Protein AF-A0A7S2H8D3-F1 (afdb_monomer_lite)

Organism: NCBI:txid1333877

Radius of gyration: 20.76 Å; chains: 1; bounding box: 54×47×72 Å

Foldseek 3Di:
DVVVVVVVQVCCCVPVVDGDAAADALVLLCLLLLVLVCVQCVLPVDDPPDLPQPDDVNFHPSQQVLLVQFPCSVVCRVPQQFWGWGPDPVTDTHHSSVSSNQLLWLPHVNVVCCLVGHFQWDDDPQEIEHAQDAFPVLCVVLVDDLPPPQPRVSRRVSSSVLRNPDTSNRSNVDPQQDPDLLDNNHSRNPHLAQAPPRQPPRPNQPPDTSLVRLQSRSCSNPVGQPPHAYEYAQYDDLVLDWDADNPNNYIYHHALVNVVSVCSVPDPPPPSPVVVVVSNPDDRPDQDDDDDDDDDRDDPDDPDDDDDDDDDDDPPDDDDDD

Structure (mmCIF, N/CA/C/O backbone):
data_AF-A0A7S2H8D3-F1
#
_entry.id   AF-A0A7S2H8D3-F1
#
loop_
_atom_site.group_PDB
_atom_site.id
_atom_site.type_symbol
_atom_site.label_atom_id
_atom_site.label_alt_id
_atom_site.label_comp_id
_atom_site.label_asym_id
_atom_site.label_entity_id
_atom_site.label_seq_id
_atom_site.pdbx_PDB_ins_code
_atom_site.Cartn_x
_atom_site.Cartn_y
_atom_site.Cartn_z
_atom_site.occupancy
_atom_site.B_iso_or_equiv
_atom_site.auth_seq_id
_atom_site.auth_comp_id
_atom_site.auth_asym_id
_atom_site.auth_atom_id
_atom_site.pdbx_PDB_model_num
ATOM 1 N N . MET A 1 1 ? 9.767 -9.424 -7.520 1.00 64.00 1 MET A N 1
ATOM 2 C CA . MET A 1 1 ? 9.140 -9.329 -6.182 1.00 64.00 1 MET A CA 1
ATOM 3 C C . MET A 1 1 ? 7.624 -9.461 -6.257 1.00 64.00 1 MET A C 1
ATOM 5 O O . MET A 1 1 ? 7.116 -10.495 -5.869 1.00 64.00 1 MET A O 1
ATOM 9 N N . TYR A 1 2 ? 6.882 -8.496 -6.798 1.00 71.50 2 TYR A N 1
ATOM 10 C CA . TYR A 1 2 ? 5.415 -8.544 -6.732 1.00 71.50 2 TYR A CA 1
ATOM 11 C C . TYR A 1 2 ? 4.751 -9.723 -7.474 1.00 71.50 2 TYR A C 1
ATOM 13 O O . TYR A 1 2 ? 3.743 -10.220 -6.999 1.00 71.50 2 TYR A O 1
ATOM 21 N N . HIS A 1 3 ? 5.328 -10.251 -8.564 1.00 74.69 3 HIS A N 1
ATOM 22 C CA . HIS A 1 3 ? 4.843 -11.513 -9.158 1.00 74.69 3 HIS A CA 1
ATOM 23 C C . HIS A 1 3 ? 4.829 -12.677 -8.156 1.00 74.69 3 HIS A C 1
ATOM 25 O O . HIS A 1 3 ? 3.903 -13.481 -8.172 1.00 74.69 3 HIS A O 1
ATOM 31 N N . PHE A 1 4 ? 5.826 -12.740 -7.268 1.00 79.31 4 PHE A N 1
ATOM 32 C CA . PHE A 1 4 ? 5.858 -13.713 -6.179 1.00 79.31 4 PHE A CA 1
ATOM 33 C C . PHE A 1 4 ? 4.759 -13.428 -5.148 1.00 79.31 4 PHE A C 1
ATOM 35 O O . PHE A 1 4 ? 4.084 -14.359 -4.734 1.00 79.31 4 PHE A O 1
ATOM 42 N N . LEU A 1 5 ? 4.517 -12.160 -4.794 1.00 81.00 5 LEU A N 1
ATOM 43 C CA . LEU A 1 5 ? 3.430 -11.796 -3.876 1.00 81.00 5 LEU A CA 1
ATOM 44 C C . LEU A 1 5 ? 2.054 -12.183 -4.441 1.00 81.00 5 LEU A C 1
ATOM 46 O O . LEU A 1 5 ? 1.248 -12.769 -3.728 1.00 81.00 5 LEU A O 1
ATOM 50 N N . TRP A 1 6 ? 1.807 -11.945 -5.733 1.00 84.69 6 TRP A N 1
ATOM 51 C CA . TRP A 1 6 ? 0.577 -12.392 -6.395 1.00 84.69 6 TRP A CA 1
ATOM 52 C C . TRP A 1 6 ? 0.438 -13.912 -6.385 1.00 84.69 6 TRP A C 1
ATOM 54 O O . TRP A 1 6 ? -0.635 -14.423 -6.079 1.00 84.69 6 TRP A O 1
ATOM 64 N N . ALA A 1 7 ? 1.525 -14.627 -6.686 1.00 85.06 7 ALA A N 1
ATOM 65 C CA . ALA A 1 7 ? 1.537 -16.083 -6.648 1.00 85.06 7 ALA A CA 1
ATOM 66 C C . ALA A 1 7 ? 1.279 -16.616 -5.233 1.00 85.06 7 ALA A C 1
ATOM 68 O O . ALA A 1 7 ? 0.567 -17.601 -5.092 1.00 85.06 7 ALA A O 1
ATOM 69 N N . LEU A 1 8 ? 1.800 -15.951 -4.198 1.00 83.06 8 LEU A N 1
ATOM 70 C CA . LEU A 1 8 ? 1.565 -16.310 -2.803 1.00 83.06 8 LEU A CA 1
ATOM 71 C C . LEU A 1 8 ? 0.083 -16.170 -2.426 1.00 83.06 8 LEU A C 1
ATOM 73 O O . LEU A 1 8 ? -0.462 -17.077 -1.804 1.00 83.06 8 LEU A O 1
ATOM 77 N N . GLN A 1 9 ? -0.587 -15.090 -2.852 1.00 85.25 9 GLN A N 1
ATOM 78 C CA . GLN A 1 9 ? -2.042 -14.956 -2.683 1.00 85.25 9 GLN A CA 1
ATOM 79 C C . GLN A 1 9 ? -2.808 -16.077 -3.390 1.00 85.25 9 GLN A C 1
ATOM 81 O O . GLN A 1 9 ? -3.673 -16.712 -2.788 1.00 85.25 9 GLN A O 1
ATOM 86 N N . ASP A 1 10 ? -2.460 -16.344 -4.653 1.00 88.12 10 ASP A N 1
ATOM 87 C CA . ASP A 1 10 ? -3.111 -17.379 -5.459 1.00 88.12 10 ASP A CA 1
ATOM 88 C C . ASP A 1 10 ? -2.869 -18.791 -4.874 1.00 88.12 10 ASP A C 1
ATOM 90 O O . ASP A 1 10 ? -3.698 -19.689 -5.024 1.00 88.12 10 ASP A O 1
ATOM 94 N N . ASP A 1 11 ? -1.719 -19.031 -4.239 1.00 88.06 11 ASP A N 1
ATOM 95 C CA . ASP A 1 11 ? -1.348 -20.321 -3.652 1.00 88.06 11 ASP A CA 1
ATOM 96 C C . ASP A 1 11 ? -1.993 -20.554 -2.281 1.00 88.06 11 ASP A C 1
ATOM 98 O O . ASP A 1 11 ? -2.513 -21.643 -2.047 1.00 88.06 11 ASP A O 1
ATOM 102 N N . ALA A 1 12 ? -2.038 -19.535 -1.416 1.00 84.69 12 ALA A N 1
ATOM 103 C CA . ALA A 1 12 ? -2.678 -19.623 -0.101 1.00 84.69 12 ALA A CA 1
ATOM 104 C C . ALA A 1 12 ? -4.148 -20.050 -0.217 1.00 84.69 12 ALA A C 1
ATOM 106 O O . ALA A 1 12 ? -4.576 -21.011 0.424 1.00 84.69 12 ALA A O 1
ATOM 107 N N . HIS A 1 13 ? -4.884 -19.415 -1.133 1.00 80.62 13 HIS A N 1
ATOM 108 C CA . HIS A 1 13 ? -6.276 -19.767 -1.391 1.00 80.62 13 HIS A CA 1
ATOM 109 C C . HIS A 1 13 ? -6.430 -21.219 -1.866 1.00 80.62 13 HIS A C 1
ATOM 111 O O . HIS A 1 13 ? -7.289 -21.951 -1.381 1.00 80.62 13 HIS A O 1
ATOM 117 N N . ARG A 1 14 ? -5.564 -21.666 -2.785 1.00 87.31 14 ARG A N 1
ATOM 118 C CA . ARG A 1 14 ? -5.658 -23.005 -3.386 1.00 87.31 14 ARG A CA 1
ATOM 119 C C . ARG A 1 14 ? -5.197 -24.133 -2.468 1.00 87.31 14 ARG A C 1
ATOM 121 O O . ARG A 1 14 ? -5.733 -25.232 -2.572 1.00 87.31 14 ARG A O 1
ATOM 128 N N . ARG A 1 15 ? -4.176 -23.908 -1.635 1.00 89.00 15 ARG A N 1
ATOM 129 C CA . ARG A 1 15 ? -3.522 -24.983 -0.867 1.00 89.00 15 ARG A CA 1
ATOM 130 C C . ARG A 1 15 ? -4.039 -25.141 0.547 1.00 89.00 15 ARG A C 1
ATOM 132 O O . ARG A 1 15 ? -4.103 -26.267 1.026 1.00 89.00 15 ARG A O 1
ATOM 139 N N . THR A 1 16 ? -4.349 -24.041 1.224 1.00 83.06 16 THR A N 1
ATOM 140 C CA . THR A 1 16 ? -4.670 -24.069 2.658 1.00 83.06 16 THR A CA 1
ATOM 141 C C . THR A 1 16 ? -6.076 -23.573 2.960 1.00 83.06 16 THR A C 1
ATOM 143 O O . THR A 1 16 ? -6.463 -23.564 4.124 1.00 83.06 16 THR A O 1
ATOM 146 N N . ASN A 1 17 ? -6.837 -23.155 1.938 1.00 83.31 17 ASN A N 1
ATOM 147 C CA . ASN A 1 17 ? -8.093 -22.414 2.098 1.00 83.31 17 ASN A CA 1
ATOM 148 C C . ASN A 1 17 ? -7.926 -21.125 2.937 1.00 83.31 17 ASN A C 1
ATOM 150 O O . ASN A 1 17 ? -8.901 -20.561 3.426 1.00 83.31 17 ASN A O 1
ATOM 154 N N . GLY A 1 18 ? -6.683 -20.671 3.123 1.00 88.12 18 GLY A N 1
ATOM 155 C CA . GLY A 1 18 ? -6.362 -19.421 3.791 1.00 88.12 18 GLY A CA 1
ATOM 156 C C . GLY A 1 18 ? -6.378 -18.250 2.815 1.00 88.12 18 GLY A C 1
ATOM 157 O O . GLY A 1 18 ? -6.570 -18.410 1.607 1.00 88.12 18 GLY A O 1
ATOM 158 N N . THR A 1 19 ? -6.121 -17.056 3.337 1.00 87.19 19 THR A N 1
ATOM 159 C CA . THR A 1 19 ? -5.956 -15.850 2.525 1.00 87.19 19 THR A CA 1
ATOM 160 C C . THR A 1 19 ? -4.604 -15.211 2.794 1.00 87.19 19 THR A C 1
ATOM 162 O O . THR A 1 19 ? -4.062 -15.265 3.896 1.00 87.19 19 THR A O 1
ATOM 165 N N . VAL A 1 20 ? -4.045 -14.597 1.756 1.00 87.31 20 VAL A N 1
ATOM 166 C CA . VAL A 1 20 ? -2.974 -13.615 1.902 1.00 87.31 20 VAL A CA 1
ATOM 167 C C . VAL A 1 20 ? -3.521 -12.332 1.322 1.00 87.31 20 VAL A C 1
ATOM 169 O O . VAL A 1 20 ? -3.886 -12.276 0.148 1.00 87.31 20 VAL A O 1
ATOM 172 N N . ASP A 1 21 ? -3.588 -11.302 2.146 1.00 89.88 21 ASP A N 1
ATOM 173 C CA . ASP A 1 21 ? -4.058 -9.992 1.739 1.00 89.88 21 ASP A CA 1
ATOM 174 C C . ASP A 1 21 ? -2.876 -9.037 1.619 1.00 89.88 21 ASP A C 1
ATOM 176 O O . ASP A 1 21 ? -2.034 -8.935 2.512 1.00 89.88 21 ASP A O 1
ATOM 180 N N . LEU A 1 22 ? -2.802 -8.341 0.486 1.00 89.50 22 LEU A N 1
ATOM 181 C CA . LEU A 1 22 ? -1.767 -7.351 0.236 1.00 89.50 22 LEU A CA 1
ATOM 182 C C . LEU A 1 22 ? -2.342 -5.967 0.502 1.00 89.50 22 LEU A C 1
ATOM 184 O O . LEU A 1 22 ? -3.248 -5.504 -0.196 1.00 89.50 22 LEU A O 1
ATOM 188 N N . LEU A 1 23 ? -1.803 -5.325 1.531 1.00 89.75 23 LEU A N 1
ATOM 189 C CA . LEU A 1 23 ? -2.182 -3.972 1.892 1.00 89.75 23 LEU A CA 1
ATOM 190 C C . LEU A 1 23 ? -1.400 -2.972 1.042 1.00 89.75 23 LEU A C 1
ATOM 192 O O . LEU A 1 23 ? -0.181 -3.094 0.907 1.00 89.75 23 LEU A O 1
ATOM 196 N N . VAL A 1 24 ? -2.093 -1.990 0.468 1.00 86.94 24 VAL A N 1
ATOM 197 C CA . VAL A 1 24 ? -1.450 -0.914 -0.287 1.00 86.94 24 VAL A CA 1
ATOM 198 C C . VAL A 1 24 ? -0.641 -0.041 0.666 1.00 86.94 24 VAL A C 1
ATOM 200 O O . VAL A 1 24 ? -1.162 0.532 1.626 1.00 86.94 24 VAL A O 1
ATOM 203 N N . GLY A 1 25 ? 0.652 0.063 0.384 1.00 84.06 25 GLY A N 1
ATOM 204 C CA . GLY A 1 25 ? 1.520 1.037 1.006 1.00 84.06 25 GLY A CA 1
ATOM 205 C C . GLY A 1 25 ? 1.619 2.317 0.189 1.00 84.06 25 GLY A C 1
ATOM 206 O O . GLY A 1 25 ? 1.152 2.439 -0.944 1.00 84.06 25 GLY A O 1
ATOM 207 N N . ASN A 1 26 ? 2.293 3.302 0.761 1.00 77.00 26 ASN A N 1
ATOM 208 C CA . ASN A 1 26 ? 2.598 4.552 0.077 1.00 77.00 26 ASN A CA 1
ATOM 209 C C . ASN A 1 26 ? 3.455 4.370 -1.175 1.00 77.00 26 ASN A C 1
ATOM 211 O O . ASN A 1 26 ? 3.298 5.125 -2.123 1.00 77.00 26 ASN A O 1
ATOM 215 N N . HIS A 1 27 ? 4.345 3.379 -1.193 1.00 78.69 27 HIS A N 1
ATOM 216 C CA . HIS A 1 27 ? 5.199 3.129 -2.350 1.00 78.69 27 HIS A CA 1
ATOM 217 C C . HIS A 1 27 ? 4.427 2.493 -3.501 1.00 78.69 27 HIS A C 1
ATOM 219 O O . HIS A 1 27 ? 4.600 2.882 -4.652 1.00 78.69 27 HIS A O 1
ATOM 225 N N . GLU A 1 28 ? 3.544 1.547 -3.196 1.00 84.81 28 GLU A N 1
ATOM 226 C CA . GLU A 1 28 ? 2.603 0.993 -4.162 1.00 84.81 28 GLU A CA 1
ATOM 227 C C . GLU A 1 28 ? 1.728 2.102 -4.746 1.00 84.81 28 GLU A C 1
ATOM 229 O O . GLU A 1 28 ? 1.498 2.138 -5.951 1.00 84.81 28 GLU A O 1
ATOM 234 N N . LEU A 1 29 ? 1.298 3.047 -3.911 1.00 83.19 29 LEU A N 1
ATOM 235 C CA . LEU A 1 29 ? 0.525 4.193 -4.361 1.00 83.19 29 LEU A CA 1
ATOM 236 C C . LEU A 1 29 ? 1.339 5.159 -5.238 1.00 83.19 29 LEU A C 1
ATOM 238 O O . LEU A 1 29 ? 0.860 5.559 -6.295 1.00 83.19 29 LEU A O 1
ATOM 242 N N . GLU A 1 30 ? 2.587 5.463 -4.866 1.00 81.56 30 GLU A N 1
ATOM 243 C CA . GLU A 1 30 ? 3.533 6.225 -5.699 1.00 81.56 30 GLU A CA 1
ATOM 244 C C . GLU A 1 30 ? 3.734 5.565 -7.071 1.00 81.56 30 GLU A C 1
ATOM 246 O O . GLU A 1 30 ? 3.779 6.253 -8.093 1.00 81.56 30 GLU A O 1
ATOM 251 N N . LEU A 1 31 ? 3.822 4.230 -7.114 1.00 86.06 31 LEU A N 1
ATOM 252 C CA . LEU A 1 31 ? 3.921 3.470 -8.360 1.00 86.06 31 LEU A CA 1
ATOM 253 C C . LEU A 1 31 ? 2.636 3.586 -9.191 1.00 86.06 31 LEU A C 1
ATOM 255 O O . LEU A 1 31 ? 2.718 3.819 -10.396 1.00 86.06 31 LEU A O 1
ATOM 259 N N . LEU A 1 32 ? 1.461 3.479 -8.560 1.00 86.25 32 LEU A N 1
ATOM 260 C CA . LEU A 1 32 ? 0.161 3.632 -9.224 1.00 86.25 32 LEU A CA 1
ATOM 261 C C . LEU A 1 32 ? -0.067 5.045 -9.783 1.00 86.25 32 LEU A C 1
ATOM 263 O O . LEU A 1 32 ? -0.755 5.176 -10.795 1.00 86.25 32 LEU A O 1
ATOM 267 N N . GLN A 1 33 ? 0.522 6.066 -9.154 1.00 86.31 33 GLN A N 1
ATOM 268 C CA . GLN A 1 33 ? 0.507 7.470 -9.586 1.00 86.31 33 GLN A CA 1
ATOM 269 C C . GLN A 1 33 ? 1.640 7.816 -10.566 1.00 86.31 33 GLN A C 1
ATOM 271 O O . GLN A 1 33 ? 1.705 8.920 -11.091 1.00 86.31 33 GLN A O 1
ATOM 276 N N . GLY A 1 34 ? 2.575 6.901 -10.832 1.00 84.19 34 GLY A N 1
ATOM 277 C CA . GLY A 1 34 ? 3.700 7.190 -11.726 1.00 84.19 34 GLY A CA 1
ATOM 278 C C . GLY A 1 34 ? 4.727 8.161 -11.146 1.00 84.19 34 GLY A C 1
ATOM 279 O O . GLY A 1 34 ? 5.598 8.647 -11.878 1.00 84.19 34 GLY A O 1
ATOM 280 N N . HIS A 1 35 ? 4.686 8.393 -9.832 1.00 81.44 35 HIS A N 1
ATOM 281 C CA . HIS A 1 35 ? 5.645 9.191 -9.071 1.00 81.44 35 HIS A CA 1
ATOM 282 C C . HIS A 1 35 ? 6.965 8.429 -8.856 1.00 81.44 35 HIS A C 1
ATOM 284 O O . HIS A 1 35 ? 7.485 8.294 -7.750 1.00 81.44 35 HIS A O 1
ATOM 290 N N . LEU A 1 36 ? 7.555 7.944 -9.953 1.00 72.88 36 LEU A N 1
ATOM 291 C CA . LEU A 1 36 ? 8.823 7.209 -9.954 1.00 72.88 36 LEU A CA 1
ATOM 292 C C . LEU A 1 36 ? 9.989 8.048 -9.434 1.00 72.88 36 LEU A C 1
ATOM 294 O O . LEU A 1 36 ? 10.960 7.501 -8.912 1.00 72.88 36 LEU A O 1
ATOM 298 N N . HIS A 1 37 ? 9.893 9.371 -9.586 1.00 65.94 37 HIS A N 1
ATOM 299 C CA . HIS A 1 37 ? 10.868 10.288 -9.023 1.00 65.94 37 HIS A CA 1
ATOM 300 C C . HIS A 1 37 ? 10.811 10.279 -7.496 1.00 65.94 37 HIS A C 1
ATOM 302 O O . HIS A 1 37 ? 11.854 10.140 -6.883 1.00 65.94 37 HIS A O 1
ATOM 308 N N . ASP A 1 38 ? 9.635 10.317 -6.871 1.00 63.62 38 ASP A N 1
ATOM 309 C CA . ASP A 1 38 ? 9.523 10.317 -5.407 1.00 63.62 38 ASP A CA 1
ATOM 310 C C . ASP A 1 38 ? 10.004 8.998 -4.793 1.00 63.62 38 ASP A C 1
ATOM 312 O O . ASP A 1 38 ? 10.730 9.017 -3.797 1.00 63.62 38 ASP A O 1
ATOM 316 N N . LEU A 1 39 ? 9.728 7.869 -5.451 1.00 60.34 39 LEU A N 1
ATOM 317 C CA . LEU A 1 39 ? 10.288 6.561 -5.085 1.00 60.34 39 LEU A CA 1
ATOM 318 C C . LEU A 1 39 ? 11.819 6.542 -5.115 1.00 60.34 39 LEU A C 1
ATOM 320 O O . LEU A 1 39 ? 12.450 5.842 -4.322 1.00 60.34 39 LEU A O 1
ATOM 324 N N . ALA A 1 40 ? 12.414 7.291 -6.043 1.00 52.84 40 ALA A N 1
ATOM 325 C CA . ALA A 1 40 ? 13.854 7.421 -6.178 1.00 52.84 40 ALA A CA 1
ATOM 326 C C . ALA A 1 40 ? 14.436 8.466 -5.211 1.00 52.84 40 ALA A C 1
ATOM 328 O O . ALA A 1 40 ? 15.456 8.211 -4.591 1.00 52.84 40 ALA A O 1
ATOM 329 N N . THR A 1 41 ? 13.803 9.622 -5.050 1.00 51.16 41 THR A N 1
ATOM 330 C CA . THR A 1 41 ? 14.367 10.784 -4.354 1.00 51.16 41 THR A CA 1
ATOM 331 C C . THR A 1 41 ? 14.082 10.749 -2.855 1.00 51.16 41 THR A C 1
ATOM 333 O O . THR A 1 41 ? 14.969 11.045 -2.059 1.00 51.16 41 THR A O 1
ATOM 336 N N . ARG A 1 42 ? 12.887 10.317 -2.415 1.00 51.72 42 ARG A N 1
ATOM 337 C CA . ARG A 1 42 ? 12.562 10.228 -0.973 1.00 51.72 42 ARG A CA 1
ATOM 338 C C . ARG A 1 42 ? 13.356 9.140 -0.258 1.00 51.72 42 ARG A C 1
ATOM 340 O O . ARG A 1 42 ? 13.583 9.263 0.941 1.00 51.72 42 ARG A O 1
ATOM 347 N N . ARG A 1 43 ? 13.814 8.117 -0.986 1.00 49.25 43 ARG A N 1
ATOM 348 C CA . ARG A 1 43 ? 14.743 7.103 -0.465 1.00 49.25 43 ARG A CA 1
ATOM 349 C C . ARG A 1 43 ? 16.173 7.617 -0.293 1.00 49.25 43 ARG A C 1
ATOM 351 O O . ARG A 1 43 ? 16.969 6.943 0.350 1.00 49.25 43 ARG A O 1
ATOM 358 N N . HIS A 1 44 ? 16.517 8.763 -0.881 1.00 48.28 44 HIS A N 1
ATOM 359 C CA . HIS A 1 44 ? 17.898 9.219 -1.048 1.00 48.28 44 HIS A CA 1
ATOM 360 C C . HIS A 1 44 ? 18.008 10.720 -0.742 1.00 48.28 44 HIS A C 1
ATOM 362 O O . HIS A 1 44 ? 18.452 11.509 -1.567 1.00 48.28 44 HIS A O 1
ATOM 368 N N . LYS A 1 45 ? 17.567 11.128 0.458 1.00 43.44 45 LYS A N 1
ATOM 369 C CA . LYS A 1 45 ? 17.553 12.533 0.915 1.00 43.44 45 LYS A CA 1
ATOM 370 C C . LYS A 1 45 ? 18.929 13.207 1.019 1.00 43.44 45 LYS A C 1
ATOM 372 O O . LYS A 1 45 ? 18.975 14.402 1.304 1.00 43.44 45 LYS A O 1
ATOM 377 N N . HIS A 1 46 ? 20.013 12.486 0.766 1.00 43.25 46 HIS A N 1
ATOM 378 C CA . HIS A 1 46 ? 21.344 13.056 0.633 1.00 43.25 46 HIS A CA 1
ATOM 379 C C . HIS A 1 46 ? 21.683 13.154 -0.859 1.00 43.25 46 HIS A C 1
ATOM 381 O O . HIS A 1 46 ? 21.946 12.157 -1.516 1.00 43.25 46 HIS A O 1
ATOM 387 N N . ASP A 1 47 ? 21.570 14.385 -1.361 1.00 42.31 47 ASP A N 1
ATOM 388 C CA . ASP A 1 47 ? 21.965 14.889 -2.677 1.00 42.31 47 ASP A CA 1
ATOM 389 C C . ASP A 1 47 ? 21.271 14.332 -3.931 1.00 42.31 47 ASP A C 1
ATOM 391 O O . ASP A 1 47 ? 21.632 13.321 -4.520 1.00 42.31 47 ASP A O 1
ATOM 395 N N . ALA A 1 48 ? 20.361 15.144 -4.483 1.00 44.59 48 ALA A N 1
ATOM 396 C CA . ALA A 1 48 ? 19.802 14.972 -5.828 1.00 44.59 48 ALA A CA 1
ATOM 397 C C . ALA A 1 48 ? 20.864 14.995 -6.956 1.00 44.59 48 ALA A C 1
ATOM 399 O O . ALA A 1 48 ? 20.564 14.600 -8.085 1.00 44.59 48 ALA A O 1
ATOM 400 N N . ASN A 1 49 ? 22.087 15.442 -6.650 1.00 44.91 49 ASN A N 1
ATOM 401 C CA . ASN A 1 49 ? 23.241 15.428 -7.550 1.00 44.91 49 ASN A CA 1
ATOM 402 C C . ASN A 1 49 ? 24.230 14.291 -7.261 1.00 44.91 49 ASN A C 1
ATOM 404 O O . ASN A 1 49 ? 25.124 14.070 -8.078 1.00 44.91 49 ASN A O 1
ATOM 408 N N . ASP A 1 50 ? 24.072 13.563 -6.154 1.00 43.66 50 ASP A N 1
ATOM 409 C CA . ASP A 1 50 ? 24.950 12.457 -5.816 1.00 43.66 50 ASP A CA 1
ATOM 410 C C . ASP A 1 50 ? 24.276 11.137 -6.198 1.00 43.66 50 ASP A C 1
ATOM 412 O O . ASP A 1 50 ? 23.273 10.691 -5.643 1.00 43.66 50 ASP A O 1
ATOM 416 N N . LEU A 1 51 ? 24.824 10.492 -7.224 1.00 43.38 51 LEU A N 1
ATOM 417 C CA . LEU A 1 51 ? 24.422 9.144 -7.618 1.00 43.38 51 LEU A CA 1
ATOM 418 C C . LEU A 1 51 ? 24.819 8.092 -6.567 1.00 43.38 51 LEU A C 1
ATOM 420 O O . LEU A 1 51 ? 24.495 6.917 -6.760 1.00 43.38 51 LEU A O 1
ATOM 424 N N . GLN A 1 52 ? 25.444 8.494 -5.453 1.00 44.34 52 GLN A N 1
ATOM 425 C CA . GLN A 1 52 ? 25.646 7.683 -4.253 1.00 44.34 52 GLN A CA 1
ATOM 426 C C . GLN A 1 52 ? 24.350 7.477 -3.451 1.00 44.34 52 GLN A C 1
ATOM 428 O O . GLN A 1 52 ? 24.311 7.580 -2.228 1.00 44.34 52 GLN A O 1
ATOM 433 N N . SER A 1 53 ? 23.264 7.067 -4.110 1.00 47.75 53 SER A N 1
ATOM 434 C CA . SER A 1 53 ? 22.285 6.253 -3.388 1.00 47.75 53 SER A CA 1
ATOM 435 C C . SER A 1 53 ? 23.036 5.033 -2.848 1.00 47.75 53 SER A C 1
ATOM 437 O O . SER A 1 53 ? 23.659 4.360 -3.672 1.00 47.75 53 SER A O 1
ATOM 439 N N . TYR A 1 54 ? 22.976 4.752 -1.539 1.00 49.59 54 TYR A N 1
ATOM 440 C CA . TYR A 1 54 ? 23.653 3.614 -0.897 1.00 49.59 54 TYR A CA 1
ATOM 441 C C . TYR A 1 54 ? 23.790 2.416 -1.843 1.00 49.59 54 TYR A C 1
ATOM 443 O O . TYR A 1 54 ? 22.798 1.817 -2.287 1.00 49.59 54 TYR A O 1
ATOM 451 N N . GLU A 1 55 ? 25.031 2.118 -2.214 1.00 49.09 55 GLU A N 1
ATOM 452 C CA . GLU A 1 55 ? 25.330 1.029 -3.121 1.00 49.09 55 GLU A CA 1
ATOM 453 C C . GLU A 1 55 ? 25.142 -0.290 -2.378 1.00 49.09 55 GLU A C 1
ATOM 455 O O . GLU A 1 55 ? 25.876 -0.616 -1.453 1.00 49.09 55 GLU A O 1
ATOM 460 N N . VAL A 1 56 ? 24.168 -1.095 -2.800 1.00 48.94 56 VAL A N 1
ATOM 461 C CA . VAL A 1 56 ? 24.126 -2.495 -2.366 1.00 48.94 56 VAL A CA 1
ATOM 462 C C . VAL A 1 56 ? 24.968 -3.262 -3.359 1.00 48.94 56 VAL A C 1
ATOM 464 O O . VAL A 1 56 ? 24.555 -3.388 -4.515 1.00 48.94 56 VAL A O 1
ATOM 467 N N . LEU A 1 57 ? 26.108 -3.794 -2.920 1.00 49.97 57 LEU A N 1
ATOM 468 C CA . LEU A 1 57 ? 27.063 -4.505 -3.779 1.00 49.97 57 LEU A CA 1
ATOM 469 C C . LEU A 1 57 ? 27.613 -3.629 -4.922 1.00 49.97 57 LEU A C 1
ATOM 471 O O . LEU A 1 57 ? 27.662 -4.077 -6.065 1.00 49.97 57 LEU A O 1
ATOM 475 N N . GLY A 1 58 ? 27.958 -2.368 -4.647 1.00 55.59 58 GLY A N 1
ATOM 476 C CA . GLY A 1 58 ? 28.562 -1.484 -5.654 1.00 55.59 58 GLY A CA 1
ATOM 477 C C . GLY A 1 58 ? 27.591 -0.971 -6.725 1.00 55.59 58 GLY A C 1
ATOM 478 O O . GLY A 1 58 ? 28.017 -0.539 -7.795 1.00 55.59 58 GLY A O 1
ATOM 479 N N . ILE A 1 59 ? 26.271 -1.101 -6.509 1.00 59.47 59 ILE A N 1
ATOM 480 C CA . ILE A 1 59 ? 25.281 -0.637 -7.481 1.00 59.47 59 ILE A CA 1
ATOM 481 C C . ILE A 1 59 ? 24.147 0.157 -6.820 1.00 59.47 59 ILE A C 1
ATOM 483 O O . ILE A 1 59 ? 23.520 -0.356 -5.883 1.00 59.47 59 ILE A O 1
ATOM 487 N N . PRO A 1 60 ? 23.795 1.344 -7.362 1.00 68.06 60 PRO A N 1
ATOM 488 C CA . PRO A 1 60 ? 22.667 2.144 -6.896 1.00 68.06 60 PRO A CA 1
ATOM 489 C C . PRO A 1 60 ? 21.370 1.332 -6.753 1.00 68.06 60 PRO A C 1
ATOM 491 O O . PRO A 1 60 ? 20.895 0.727 -7.724 1.00 68.06 60 PRO A O 1
ATOM 494 N N . ARG A 1 61 ? 20.741 1.352 -5.567 1.00 64.94 61 ARG A N 1
ATOM 495 C CA . ARG A 1 61 ? 19.445 0.680 -5.320 1.00 64.94 61 ARG A CA 1
ATOM 496 C C . ARG A 1 61 ? 18.362 1.147 -6.296 1.00 64.94 61 ARG A C 1
ATOM 498 O O . ARG A 1 61 ? 17.596 0.318 -6.785 1.00 64.94 61 ARG A O 1
ATOM 505 N N . ARG A 1 62 ? 18.340 2.441 -6.652 1.00 72.62 62 ARG A N 1
ATOM 506 C CA . ARG A 1 62 ? 17.448 2.980 -7.698 1.00 72.62 62 ARG A CA 1
ATOM 507 C C . ARG A 1 62 ? 17.599 2.207 -9.006 1.00 72.62 62 ARG A C 1
ATOM 509 O O . ARG A 1 62 ? 16.606 1.821 -9.614 1.00 72.62 62 ARG A O 1
ATOM 516 N N . ARG A 1 63 ? 18.842 1.944 -9.418 1.00 77.25 63 ARG A N 1
ATOM 517 C CA . ARG A 1 63 ? 19.137 1.188 -10.638 1.00 77.25 63 ARG A CA 1
ATOM 518 C C . ARG A 1 63 ? 18.579 -0.229 -10.545 1.00 77.25 63 ARG A C 1
ATOM 520 O O . ARG A 1 63 ? 17.876 -0.648 -11.456 1.00 77.25 63 ARG A O 1
ATOM 527 N N . LYS A 1 64 ? 18.814 -0.922 -9.423 1.00 77.38 64 LYS A N 1
ATOM 528 C CA . LYS A 1 64 ? 18.250 -2.260 -9.162 1.00 77.38 64 LYS A CA 1
ATOM 529 C C . LYS A 1 64 ? 16.724 -2.265 -9.244 1.00 77.38 64 LYS A C 1
ATOM 531 O O . LYS A 1 64 ? 16.154 -3.127 -9.909 1.00 77.38 64 LYS A O 1
ATOM 536 N N . ALA A 1 65 ? 16.069 -1.288 -8.617 1.00 76.12 65 ALA A N 1
ATOM 537 C CA . ALA A 1 65 ? 14.616 -1.175 -8.620 1.00 76.12 65 ALA A CA 1
ATOM 538 C C . ALA A 1 65 ? 14.061 -0.976 -10.039 1.00 76.12 65 ALA A C 1
ATOM 540 O O . ALA A 1 65 ? 13.196 -1.740 -10.460 1.00 76.12 65 ALA A O 1
ATOM 541 N N . LEU A 1 66 ? 14.597 -0.019 -10.802 1.00 81.56 66 LEU A N 1
ATOM 542 C CA . LEU A 1 66 ? 14.154 0.248 -12.175 1.00 81.56 66 LEU A CA 1
ATOM 543 C C . LEU A 1 66 ? 14.418 -0.945 -13.106 1.00 81.56 66 LEU A C 1
ATOM 545 O O . LEU A 1 66 ? 13.530 -1.386 -13.832 1.00 81.56 66 LEU A O 1
ATOM 549 N N . CYS A 1 67 ? 15.618 -1.522 -13.042 1.00 83.50 67 CYS A N 1
ATOM 550 C CA . CYS A 1 67 ? 16.006 -2.634 -13.906 1.00 83.50 67 CYS A CA 1
ATOM 551 C C . CYS A 1 67 ? 15.298 -3.952 -13.579 1.00 83.50 67 CYS A C 1
ATOM 553 O O . CYS A 1 67 ? 15.270 -4.836 -14.431 1.00 83.50 67 CYS A O 1
ATOM 555 N N . SER A 1 68 ? 14.672 -4.083 -12.404 1.00 84.38 68 SER A N 1
ATOM 556 C CA . SER A 1 68 ? 13.843 -5.252 -12.076 1.00 84.38 68 SER A CA 1
ATOM 557 C C . SER A 1 68 ? 12.594 -5.399 -12.962 1.00 84.38 68 SER A C 1
ATOM 559 O O . SER A 1 68 ? 11.997 -6.472 -12.990 1.00 84.38 68 SER A O 1
ATOM 561 N N . TYR A 1 69 ? 12.232 -4.349 -13.711 1.00 85.94 69 TYR A N 1
ATOM 562 C CA . TYR A 1 69 ? 11.136 -4.339 -14.687 1.00 85.94 69 TYR A CA 1
ATOM 563 C C . TYR A 1 69 ? 11.611 -4.532 -16.137 1.00 85.94 69 TYR A C 1
ATOM 565 O O . TYR A 1 69 ? 10.794 -4.568 -17.060 1.00 85.94 69 TYR A O 1
ATOM 573 N N . ALA A 1 70 ? 12.921 -4.666 -16.361 1.00 88.62 70 ALA A N 1
ATOM 574 C CA . ALA A 1 70 ? 13.465 -5.077 -17.648 1.00 88.62 70 ALA A CA 1
ATOM 575 C C . ALA A 1 70 ? 13.448 -6.609 -17.763 1.00 88.62 70 ALA A C 1
ATOM 577 O O . ALA A 1 70 ? 13.660 -7.323 -16.787 1.00 88.62 70 ALA A O 1
ATOM 578 N N . LYS A 1 71 ? 13.274 -7.125 -18.983 1.00 91.44 71 LYS A N 1
ATOM 579 C CA . LYS A 1 71 ? 13.336 -8.563 -19.288 1.00 91.44 71 LYS A CA 1
ATOM 580 C C . LYS A 1 71 ? 14.693 -9.185 -18.935 1.00 91.44 71 LYS A C 1
ATOM 582 O O . LYS A 1 71 ? 14.755 -10.358 -18.591 1.00 91.44 71 LYS A O 1
ATOM 587 N N . PHE A 1 72 ? 15.757 -8.391 -19.044 1.00 91.94 72 PHE A N 1
ATOM 588 C CA . PHE A 1 72 ? 17.140 -8.771 -18.749 1.00 91.94 72 PHE A CA 1
ATOM 589 C C . PHE A 1 72 ? 17.734 -7.769 -17.749 1.00 91.94 72 PHE A C 1
ATOM 591 O O . PHE A 1 72 ? 18.395 -6.807 -18.172 1.00 91.94 72 PHE A O 1
ATOM 598 N N . PRO A 1 73 ? 17.439 -7.915 -16.442 1.00 86.62 73 PRO A N 1
ATOM 599 C CA . PRO A 1 73 ? 17.856 -6.960 -15.423 1.00 86.62 73 PRO A CA 1
ATOM 600 C C . PRO A 1 73 ? 19.361 -6.702 -15.439 1.00 86.62 73 PRO A C 1
ATOM 602 O O . PRO A 1 73 ? 19.767 -5.550 -15.424 1.00 86.62 73 PRO A O 1
ATOM 605 N N . GLU A 1 74 ? 20.193 -7.732 -15.574 1.00 88.19 74 GLU A N 1
ATOM 606 C CA . GLU A 1 74 ? 21.656 -7.644 -15.615 1.00 88.19 74 GLU A CA 1
ATOM 607 C C . GLU A 1 74 ? 22.176 -6.737 -16.742 1.00 88.19 74 GLU A C 1
ATOM 609 O O . GLU A 1 74 ? 23.064 -5.911 -16.521 1.00 88.19 74 GLU A O 1
ATOM 614 N N . ARG A 1 75 ? 21.560 -6.801 -17.930 1.00 93.06 75 ARG A N 1
ATOM 615 C CA . ARG A 1 75 ? 21.905 -5.916 -19.056 1.00 93.06 75 ARG A CA 1
ATOM 616 C C . ARG A 1 75 ? 21.486 -4.475 -18.786 1.00 93.06 75 ARG A C 1
ATOM 618 O O . ARG A 1 75 ? 22.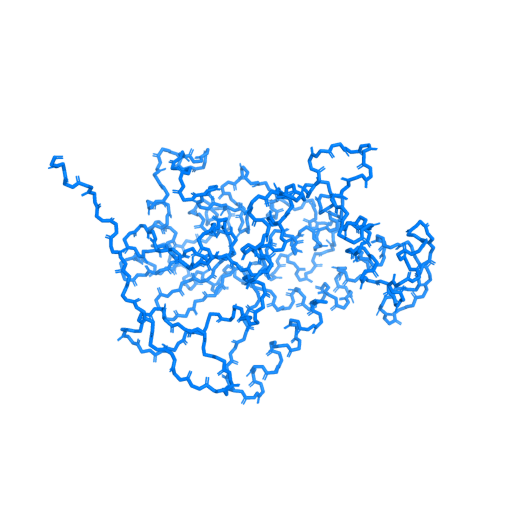204 -3.547 -19.152 1.00 93.06 75 ARG A O 1
ATOM 625 N N . CYS A 1 76 ? 20.339 -4.290 -18.137 1.00 90.06 76 CYS A N 1
ATOM 626 C CA . CYS A 1 76 ? 19.903 -2.975 -17.680 1.00 90.06 76 CYS A CA 1
ATOM 627 C C . CYS A 1 76 ? 20.833 -2.417 -16.596 1.00 90.06 76 CYS A C 1
ATOM 629 O O . CYS A 1 76 ? 21.226 -1.258 -16.663 1.00 90.06 76 CYS A O 1
ATOM 631 N N . MET A 1 77 ? 21.280 -3.241 -15.646 1.00 86.62 77 MET A N 1
ATOM 632 C CA . MET A 1 77 ? 22.214 -2.825 -14.596 1.00 86.62 77 MET A CA 1
ATOM 633 C C . MET A 1 77 ? 23.554 -2.339 -15.170 1.00 86.62 77 MET A C 1
ATOM 635 O O . MET A 1 77 ? 24.115 -1.363 -14.660 1.00 86.62 77 MET A O 1
ATOM 639 N N . ALA A 1 78 ? 24.039 -2.994 -16.232 1.00 90.31 78 ALA A N 1
ATOM 640 C CA . ALA A 1 78 ? 25.272 -2.636 -16.932 1.00 90.31 78 ALA A CA 1
ATOM 641 C C . ALA A 1 78 ? 25.148 -1.341 -17.758 1.00 90.31 78 ALA A C 1
ATOM 643 O O . ALA A 1 78 ? 26.108 -0.580 -17.850 1.00 90.31 78 ALA A O 1
ATOM 644 N N . ASN A 1 79 ? 23.973 -1.059 -18.332 1.00 91.62 79 ASN A N 1
ATOM 645 C CA . ASN A 1 79 ? 23.723 0.157 -19.111 1.00 91.62 79 ASN A CA 1
ATOM 646 C C . ASN A 1 79 ? 22.331 0.751 -18.818 1.00 91.62 79 ASN A C 1
ATOM 648 O O . ASN A 1 79 ? 21.453 0.691 -19.673 1.00 91.62 79 ASN A O 1
ATOM 652 N N . PRO A 1 80 ? 22.114 1.375 -17.649 1.00 84.62 80 PRO A N 1
ATOM 653 C CA . PRO A 1 80 ? 20.777 1.782 -17.196 1.00 84.62 80 PRO A CA 1
ATOM 654 C C . PRO A 1 80 ? 20.184 2.961 -17.969 1.00 84.62 80 PRO A C 1
ATOM 656 O O . PRO A 1 80 ? 18.983 3.205 -17.907 1.00 84.62 80 PRO A O 1
ATOM 659 N N . LYS A 1 81 ? 21.029 3.721 -18.677 1.00 88.44 81 LYS A N 1
ATOM 660 C CA . LYS A 1 81 ? 20.600 4.820 -19.553 1.00 88.44 81 LYS A CA 1
ATOM 661 C C . LYS A 1 81 ? 20.151 4.311 -20.929 1.00 88.44 81 LYS A C 1
ATOM 663 O O . LYS A 1 81 ? 19.622 5.093 -21.721 1.00 88.44 81 LYS A O 1
ATOM 668 N N . GLY A 1 82 ? 20.403 3.034 -21.224 1.00 93.19 82 GLY A N 1
ATOM 669 C CA . GLY A 1 82 ? 20.036 2.384 -22.470 1.00 93.19 82 GLY A CA 1
ATOM 670 C C . GLY A 1 82 ? 18.534 2.144 -22.602 1.00 93.19 82 GLY A C 1
ATOM 671 O O . GLY A 1 82 ? 17.731 2.447 -21.718 1.00 93.19 82 GLY A O 1
ATOM 672 N N . LYS A 1 83 ? 18.153 1.592 -23.756 1.00 96.69 83 LYS A N 1
ATOM 673 C CA . LYS A 1 83 ? 16.813 1.047 -23.961 1.00 96.69 83 LYS A CA 1
ATOM 674 C C . LYS A 1 83 ? 16.854 -0.468 -23.774 1.00 96.69 83 LYS A C 1
ATOM 676 O O . LYS A 1 83 ? 17.754 -1.141 -24.275 1.00 96.69 83 LYS A O 1
ATOM 681 N N . HIS A 1 84 ? 15.865 -1.003 -23.076 1.00 95.12 84 HIS A N 1
ATOM 682 C CA . HIS A 1 84 ? 15.759 -2.400 -22.686 1.00 95.12 84 HIS A CA 1
ATOM 683 C C . HIS A 1 84 ? 14.376 -2.927 -23.030 1.00 95.12 84 HIS A C 1
ATOM 685 O O . HIS A 1 84 ? 13.392 -2.195 -22.974 1.00 95.12 84 HIS A O 1
ATOM 691 N N . ASN A 1 85 ? 14.294 -4.210 -23.362 1.00 94.69 85 ASN A N 1
ATOM 692 C CA . ASN A 1 85 ? 12.998 -4.867 -23.455 1.00 94.69 85 ASN A CA 1
ATOM 693 C C . ASN A 1 85 ? 12.366 -4.883 -22.063 1.00 94.69 85 ASN A C 1
ATOM 695 O O . ASN A 1 85 ? 13.001 -5.363 -21.121 1.00 94.69 85 ASN A O 1
ATOM 699 N N . CYS A 1 86 ? 11.145 -4.375 -21.935 1.00 92.50 86 CYS A N 1
ATOM 700 C CA . CYS A 1 86 ? 10.400 -4.473 -20.685 1.00 92.50 86 CYS A CA 1
ATOM 701 C C . CYS A 1 86 ? 9.999 -5.931 -20.420 1.00 92.50 86 CYS A C 1
ATOM 703 O O . CYS A 1 86 ? 9.926 -6.744 -21.343 1.00 92.50 86 CYS A O 1
ATOM 705 N N . ALA A 1 87 ? 9.767 -6.274 -19.154 1.00 86.06 87 ALA A N 1
ATOM 706 C CA . ALA A 1 87 ? 9.322 -7.610 -18.754 1.00 86.06 87 ALA A CA 1
ATOM 707 C C . ALA A 1 87 ? 7.844 -7.897 -19.105 1.00 86.06 87 ALA A C 1
ATOM 709 O O . ALA A 1 87 ? 7.342 -8.974 -18.796 1.00 86.06 87 ALA A O 1
ATOM 710 N N . ASP A 1 88 ? 7.148 -6.947 -19.735 1.00 84.50 88 ASP A N 1
ATOM 711 C CA . ASP A 1 88 ? 5.768 -7.101 -20.186 1.00 84.50 88 ASP A CA 1
ATOM 712 C C . ASP A 1 88 ? 5.652 -7.831 -21.541 1.00 84.50 88 ASP A C 1
ATOM 714 O O . ASP A 1 88 ? 6.629 -8.041 -22.264 1.00 84.50 88 ASP A O 1
ATOM 718 N N . SER A 1 89 ? 4.428 -8.242 -21.879 1.00 80.06 89 SER A N 1
ATOM 719 C CA . SER A 1 89 ? 4.109 -8.956 -23.122 1.00 80.06 89 SER A CA 1
ATOM 720 C C . SER A 1 89 ? 3.996 -8.047 -24.349 1.00 80.06 89 SER A C 1
ATOM 722 O O . SER A 1 89 ? 4.098 -8.538 -25.471 1.00 80.06 89 SER A O 1
ATOM 724 N N . ALA A 1 90 ? 3.809 -6.738 -24.161 1.00 81.81 90 ALA A N 1
ATOM 725 C CA . ALA A 1 90 ? 3.655 -5.777 -25.252 1.00 81.81 90 ALA A CA 1
ATOM 726 C C . ALA A 1 90 ? 4.985 -5.485 -25.977 1.00 81.81 90 ALA A C 1
ATOM 728 O O . ALA A 1 90 ? 4.988 -4.991 -27.103 1.00 81.81 90 ALA A O 1
ATOM 729 N N . GLY A 1 91 ? 6.122 -5.833 -25.365 1.00 78.69 91 GLY A N 1
ATOM 730 C CA . GLY A 1 91 ? 7.430 -5.809 -26.014 1.00 78.69 91 GLY A CA 1
ATOM 731 C C . GLY A 1 91 ? 7.979 -4.399 -26.262 1.00 78.69 91 GLY A C 1
ATOM 732 O O . GLY A 1 91 ? 7.518 -3.406 -25.690 1.00 78.69 91 GLY A O 1
ATOM 733 N N . GLY A 1 92 ? 9.011 -4.320 -27.105 1.00 89.12 92 GLY A N 1
ATOM 734 C CA . GLY A 1 92 ? 9.701 -3.076 -27.458 1.00 89.12 92 GLY A CA 1
ATOM 735 C C . GLY A 1 92 ? 10.785 -2.646 -26.464 1.00 89.12 92 GLY A C 1
ATOM 736 O O . GLY A 1 92 ? 10.746 -2.972 -25.277 1.00 89.12 92 GLY A O 1
ATOM 737 N N . GLN A 1 93 ? 11.765 -1.895 -26.971 1.00 94.75 93 GLN A N 1
ATOM 738 C CA . GLN A 1 93 ? 12.863 -1.357 -26.171 1.00 94.75 93 GLN A CA 1
ATOM 739 C C . GLN A 1 93 ? 12.512 0.026 -25.612 1.00 94.75 93 GLN A C 1
ATOM 741 O O . GLN A 1 93 ? 12.268 0.964 -26.371 1.00 94.75 93 GLN A O 1
ATOM 746 N N . GLN A 1 94 ? 12.553 0.170 -24.290 1.00 95.31 94 GLN A N 1
ATOM 747 C CA . GLN A 1 94 ? 12.244 1.405 -23.570 1.00 95.31 94 GLN A CA 1
ATOM 748 C C . GLN A 1 94 ? 13.295 1.714 -22.504 1.00 95.31 94 GLN A C 1
ATOM 750 O O . GLN A 1 94 ? 14.078 0.850 -22.118 1.00 95.31 94 GLN A O 1
ATOM 755 N N . LYS A 1 95 ? 13.325 2.955 -22.012 1.00 93.75 95 LYS A N 1
ATOM 756 C CA . LYS A 1 95 ? 14.125 3.285 -20.821 1.00 93.75 95 LYS A CA 1
ATOM 757 C C . LYS A 1 95 ? 13.590 2.521 -19.604 1.00 93.75 95 LYS A C 1
ATOM 759 O O . LYS A 1 95 ? 12.408 2.186 -19.561 1.00 93.75 95 LYS A O 1
ATOM 764 N N . ALA A 1 96 ? 14.439 2.280 -18.606 1.00 88.44 96 ALA A N 1
ATOM 765 C CA . ALA A 1 96 ? 14.058 1.508 -17.424 1.00 88.44 96 ALA A CA 1
ATOM 766 C C . ALA A 1 96 ? 12.856 2.122 -16.677 1.00 88.44 96 ALA A C 1
ATOM 768 O O . ALA A 1 96 ? 11.934 1.397 -16.316 1.00 88.44 96 ALA A O 1
ATOM 769 N N . GLU A 1 97 ? 12.808 3.452 -16.525 1.00 88.06 97 GLU A N 1
ATOM 770 C CA . GLU A 1 97 ? 11.660 4.162 -15.942 1.00 88.06 97 GLU A CA 1
ATOM 771 C C . GLU A 1 97 ? 10.358 3.902 -16.702 1.00 88.06 97 GLU A C 1
ATOM 773 O O . GLU A 1 97 ? 9.313 3.690 -16.092 1.00 88.06 97 GLU A O 1
ATOM 778 N N . GLU A 1 98 ? 10.420 3.872 -18.031 1.00 91.69 98 GLU A N 1
ATOM 779 C CA . GLU A 1 98 ? 9.248 3.638 -18.869 1.00 91.69 98 GLU A CA 1
ATOM 780 C C . GLU A 1 98 ? 8.762 2.186 -18.765 1.00 91.69 98 GLU A C 1
ATOM 782 O O . GLU A 1 98 ? 7.560 1.936 -18.773 1.00 91.69 98 GLU A O 1
ATOM 787 N N . CYS A 1 99 ? 9.668 1.224 -18.557 1.00 90.00 99 CYS A N 1
ATOM 788 C CA . CYS A 1 99 ? 9.265 -0.142 -18.220 1.00 90.00 99 CYS A CA 1
ATOM 789 C C . CYS A 1 99 ? 8.518 -0.220 -16.882 1.00 90.00 99 CYS A C 1
ATOM 791 O O . CYS A 1 99 ? 7.560 -0.983 -16.774 1.00 90.00 99 CYS A O 1
ATOM 793 N N . VAL A 1 100 ? 8.902 0.582 -15.879 1.00 87.88 100 VAL A N 1
ATOM 794 C CA . VAL A 1 100 ? 8.144 0.656 -14.618 1.00 87.88 100 VAL A CA 1
ATOM 795 C C . VAL A 1 100 ? 6.770 1.282 -14.847 1.00 87.88 100 VAL A C 1
ATOM 797 O O . VAL A 1 100 ? 5.776 0.713 -14.400 1.00 87.88 100 VAL A O 1
ATOM 800 N N . ARG A 1 101 ? 6.696 2.406 -15.578 1.00 90.12 101 ARG A N 1
ATOM 801 C CA . ARG A 1 101 ? 5.419 3.068 -15.901 1.00 90.12 101 ARG A CA 1
ATOM 802 C C . ARG A 1 101 ? 4.462 2.116 -16.598 1.00 90.12 101 ARG A C 1
ATOM 804 O O . ARG A 1 101 ? 3.354 1.927 -16.119 1.00 90.12 101 ARG A O 1
ATOM 811 N N . ARG A 1 102 ? 4.913 1.444 -17.659 1.00 90.94 102 ARG A N 1
ATOM 812 C CA . ARG A 1 102 ? 4.105 0.456 -18.388 1.00 90.94 102 ARG A CA 1
ATOM 813 C C . ARG A 1 102 ? 3.654 -0.704 -17.509 1.00 90.94 102 ARG A C 1
ATOM 815 O O . ARG A 1 102 ? 2.521 -1.150 -17.633 1.00 90.94 102 ARG A O 1
ATOM 822 N N . ALA A 1 103 ? 4.512 -1.189 -16.612 1.00 89.50 103 ALA A N 1
ATOM 823 C CA . ALA A 1 103 ? 4.154 -2.279 -15.712 1.00 89.50 103 ALA A CA 1
ATOM 824 C C . ALA A 1 103 ? 3.055 -1.880 -14.711 1.00 89.50 103 ALA A C 1
ATOM 826 O O . ALA A 1 103 ? 2.196 -2.708 -14.402 1.00 89.50 103 ALA A O 1
ATOM 827 N N . TRP A 1 104 ? 3.077 -0.638 -14.217 1.00 90.00 104 TRP A N 1
ATOM 828 C CA . TRP A 1 104 ? 2.162 -0.109 -13.193 1.00 90.00 104 TRP A CA 1
ATOM 829 C C . TRP A 1 104 ? 0.976 0.694 -13.732 1.00 90.00 104 TRP A C 1
ATOM 831 O O . TRP A 1 104 ? 0.059 1.034 -12.973 1.00 90.00 104 TRP A O 1
ATOM 841 N N . ASP A 1 105 ? 0.962 0.948 -15.037 1.00 90.00 105 ASP A N 1
ATOM 842 C CA . ASP A 1 105 ? -0.194 1.484 -15.738 1.00 90.00 105 ASP A CA 1
ATOM 843 C C . ASP A 1 105 ? -1.417 0.568 -15.571 1.00 90.00 105 ASP A C 1
ATOM 845 O O . ASP A 1 105 ? -1.305 -0.608 -15.213 1.00 90.00 105 ASP A O 1
ATOM 849 N N . ARG A 1 106 ? -2.609 1.110 -15.832 1.00 90.38 106 ARG A N 1
ATOM 850 C CA . ARG A 1 106 ? -3.894 0.421 -15.667 1.00 90.38 106 ARG A CA 1
ATOM 851 C C . ARG A 1 106 ? -3.926 -0.944 -16.358 1.00 90.38 106 ARG A C 1
ATOM 853 O O . ARG A 1 106 ? -4.452 -1.895 -15.790 1.00 90.38 106 ARG A O 1
ATOM 860 N N . GLN A 1 107 ? -3.363 -1.042 -17.563 1.00 90.25 107 GLN A N 1
ATOM 861 C CA . GLN A 1 107 ? -3.300 -2.294 -18.332 1.00 90.25 107 GLN A CA 1
ATOM 862 C C . GLN A 1 107 ? -2.003 -3.082 -18.101 1.00 90.25 107 GLN A C 1
ATOM 864 O O . GLN A 1 107 ? -1.857 -4.204 -18.585 1.00 90.25 107 GLN A O 1
ATOM 869 N N . GLY A 1 108 ? -1.057 -2.510 -17.357 1.00 90.00 108 GLY A N 1
ATOM 870 C CA . GLY A 1 108 ? 0.194 -3.155 -17.004 1.00 90.00 108 GLY A CA 1
ATOM 871 C C . GLY A 1 108 ? -0.019 -4.369 -16.104 1.00 90.00 108 GLY A C 1
ATOM 872 O O . GLY A 1 108 ? -0.956 -4.420 -15.303 1.00 90.00 108 GLY A O 1
ATOM 873 N N . ALA A 1 109 ? 0.876 -5.355 -16.197 1.00 89.00 109 ALA A N 1
ATOM 874 C CA . ALA A 1 109 ? 0.777 -6.600 -15.429 1.00 89.00 109 ALA A CA 1
ATOM 875 C C . ALA A 1 109 ? 0.759 -6.381 -13.903 1.00 89.00 109 ALA A C 1
ATOM 877 O O . ALA A 1 109 ? 0.176 -7.178 -13.169 1.00 89.00 109 ALA A O 1
ATOM 878 N N . MET A 1 110 ? 1.391 -5.307 -13.424 1.00 88.38 110 MET A N 1
ATOM 879 C CA . MET A 1 110 ? 1.415 -4.950 -12.007 1.00 88.38 110 MET A CA 1
ATOM 880 C C . MET A 1 110 ? 0.244 -4.059 -11.640 1.00 88.38 110 MET A C 1
ATOM 882 O O . MET A 1 110 ? -0.439 -4.329 -10.659 1.00 88.38 110 MET A O 1
ATOM 886 N N . GLY A 1 111 ? 0.004 -3.020 -12.440 1.00 90.00 111 GLY A N 1
ATOM 887 C CA . GLY A 1 111 ? -1.028 -2.030 -12.174 1.00 90.00 111 GLY A CA 1
ATOM 888 C C . GLY A 1 111 ? -2.438 -2.606 -12.219 1.00 90.00 111 GLY A C 1
ATOM 889 O O . GLY A 1 111 ? -3.254 -2.228 -11.382 1.00 90.00 111 GLY A O 1
ATOM 890 N N . SER A 1 112 ? -2.715 -3.538 -13.133 1.00 91.12 112 SER A N 1
ATOM 891 C CA . SER A 1 112 ? -4.001 -4.248 -13.198 1.00 91.12 112 SER A CA 1
ATOM 892 C C . SER A 1 112 ? -4.246 -5.089 -11.942 1.00 91.12 112 SER A C 1
ATOM 894 O O . SER A 1 112 ? -5.257 -4.904 -11.267 1.00 91.12 112 SER A O 1
ATOM 896 N N . LYS A 1 113 ? -3.283 -5.940 -11.559 1.00 91.50 113 LYS A N 1
ATOM 897 C CA . LYS A 1 113 ? -3.381 -6.763 -10.343 1.00 91.50 113 LYS A CA 1
ATOM 898 C C . LYS A 1 113 ? -3.436 -5.932 -9.066 1.00 91.50 113 LYS A C 1
ATOM 900 O O . LYS A 1 113 ? -4.214 -6.249 -8.178 1.00 91.50 113 LYS A O 1
ATOM 905 N N . ALA A 1 114 ? -2.651 -4.862 -8.972 1.00 88.44 114 ALA A N 1
ATOM 906 C CA . ALA A 1 114 ? -2.684 -3.945 -7.838 1.00 88.44 114 ALA A CA 1
ATOM 907 C C . ALA A 1 114 ? -4.080 -3.338 -7.641 1.00 88.44 114 ALA A C 1
ATOM 909 O O . ALA A 1 114 ? -4.590 -3.332 -6.527 1.00 88.44 114 ALA A O 1
ATOM 910 N N . ARG A 1 115 ? -4.724 -2.889 -8.723 1.00 89.81 115 ARG A N 1
ATOM 911 C CA . ARG A 1 115 ? -6.079 -2.313 -8.687 1.00 89.81 115 ARG A CA 1
ATOM 912 C C . ARG A 1 115 ? -7.157 -3.328 -8.320 1.00 89.81 115 ARG A C 1
ATOM 914 O O . ARG A 1 115 ? -8.133 -2.966 -7.680 1.00 89.81 115 ARG A O 1
ATOM 921 N N . GLU A 1 116 ? -6.980 -4.578 -8.733 1.00 91.19 116 GLU A N 1
ATOM 922 C CA . GLU A 1 116 ? -7.898 -5.674 -8.417 1.00 91.19 116 GLU A CA 1
ATOM 923 C C . GLU A 1 116 ? -7.739 -6.162 -6.967 1.00 91.19 116 GLU A C 1
ATOM 925 O O . GLU A 1 116 ? -8.722 -6.508 -6.317 1.00 91.19 116 GLU A O 1
ATOM 930 N N . ARG A 1 117 ? -6.499 -6.232 -6.467 1.00 90.44 117 ARG A N 1
ATOM 931 C CA . ARG A 1 117 ? -6.163 -7.067 -5.302 1.00 90.44 117 ARG A CA 1
ATOM 932 C C . ARG A 1 117 ? -5.691 -6.301 -4.079 1.00 90.44 117 ARG A C 1
ATOM 934 O O . ARG A 1 117 ? -5.704 -6.877 -2.991 1.00 90.44 117 ARG A O 1
ATOM 941 N N . PHE A 1 118 ? -5.224 -5.062 -4.229 1.00 90.69 118 PHE A N 1
ATOM 942 C CA . PHE A 1 118 ? -4.800 -4.299 -3.064 1.00 90.69 118 PHE A CA 1
ATOM 943 C C . PHE A 1 118 ? -5.985 -3.856 -2.220 1.00 90.69 118 PHE A C 1
ATOM 945 O O . PHE A 1 118 ? -7.030 -3.444 -2.720 1.00 90.69 118 PHE A O 1
ATOM 952 N N . LYS A 1 119 ? -5.762 -3.902 -0.911 1.00 92.31 119 LYS A N 1
ATOM 953 C CA . LYS A 1 119 ? -6.689 -3.432 0.113 1.00 92.31 119 LYS A CA 1
ATOM 954 C C . LYS A 1 119 ? -6.019 -2.342 0.931 1.00 92.31 119 LYS A C 1
ATOM 956 O O . LYS A 1 119 ? -4.805 -2.347 1.092 1.00 92.31 119 LYS A O 1
ATOM 961 N N . VAL A 1 120 ? -6.788 -1.412 1.473 1.00 89.12 120 VAL A N 1
ATOM 962 C CA . VAL A 1 120 ? -6.268 -0.428 2.437 1.00 89.12 120 VAL A CA 1
ATOM 963 C C . VAL A 1 120 ? -6.286 -1.013 3.846 1.00 89.12 120 VAL A C 1
ATOM 965 O O . VAL A 1 120 ? -5.374 -0.771 4.637 1.00 89.12 120 VAL A O 1
ATOM 968 N N . ALA A 1 121 ? -7.310 -1.814 4.144 1.00 91.75 121 ALA A N 1
ATOM 969 C CA . ALA A 1 121 ? -7.501 -2.440 5.440 1.00 91.75 121 ALA A CA 1
ATOM 970 C C . ALA A 1 121 ? -8.050 -3.860 5.300 1.00 91.75 121 ALA A C 1
ATOM 972 O O . ALA A 1 121 ? -8.795 -4.163 4.369 1.00 91.75 121 ALA A O 1
ATOM 973 N N . VAL A 1 122 ? -7.729 -4.726 6.255 1.00 93.38 122 VAL A N 1
ATOM 974 C CA . VAL A 1 122 ? -8.331 -6.058 6.387 1.00 93.38 122 VAL A CA 1
ATOM 975 C C . VAL A 1 122 ? -8.773 -6.247 7.824 1.00 93.38 122 VAL A C 1
ATOM 977 O O . VAL A 1 122 ? -8.038 -5.904 8.745 1.00 93.38 122 VAL A O 1
ATOM 980 N N . GLN A 1 123 ? -9.961 -6.801 8.022 1.00 93.81 123 GLN A N 1
ATOM 981 C CA . GLN A 1 123 ? -10.453 -7.164 9.341 1.00 93.81 123 GLN A CA 1
ATOM 982 C C . GLN A 1 123 ? -10.382 -8.678 9.517 1.00 93.81 123 GLN A C 1
ATOM 984 O O . GLN A 1 123 ? -10.897 -9.417 8.681 1.00 93.81 123 GLN A O 1
ATOM 989 N N . VAL A 1 124 ? -9.787 -9.124 10.624 1.00 92.50 124 VAL A N 1
ATOM 990 C CA . VAL A 1 124 ? -9.825 -10.524 11.065 1.00 92.50 124 VAL A CA 1
ATOM 991 C C . VAL A 1 124 ? -10.204 -10.553 12.540 1.00 92.50 124 VAL A C 1
ATOM 993 O O . VAL A 1 124 ? -9.472 -10.036 13.391 1.00 92.50 124 VAL A O 1
ATOM 996 N N . GLY A 1 125 ? -11.382 -11.105 12.836 1.00 93.44 125 GLY A N 1
ATOM 997 C CA . GLY A 1 125 ? -11.971 -11.076 14.174 1.00 93.44 125 GLY A CA 1
ATOM 998 C C . GLY A 1 125 ? -12.027 -9.655 14.749 1.00 93.44 125 GLY A C 1
ATOM 999 O O . GLY A 1 125 ? -12.656 -8.756 14.184 1.00 93.44 125 GLY A O 1
ATOM 1000 N N . ASP A 1 126 ? -11.333 -9.452 15.871 1.00 95.00 126 ASP A N 1
ATOM 1001 C CA . ASP A 1 126 ? -11.244 -8.177 16.596 1.00 95.00 126 ASP A CA 1
ATOM 1002 C C . ASP A 1 126 ? -10.057 -7.290 16.174 1.00 95.00 126 ASP A C 1
ATOM 1004 O O . ASP A 1 126 ? -9.758 -6.294 16.838 1.00 95.00 126 ASP A O 1
ATOM 1008 N N . SER A 1 127 ? -9.352 -7.648 15.098 1.00 95.19 127 SER A N 1
ATOM 1009 C CA . SER A 1 127 ? -8.144 -6.948 14.655 1.00 95.19 127 SER A CA 1
ATOM 1010 C C . SER A 1 127 ? -8.308 -6.356 13.259 1.00 95.19 127 SER A C 1
ATOM 1012 O O . SER A 1 127 ? -8.788 -7.020 12.343 1.00 95.19 127 SER A O 1
ATOM 1014 N N . ALA A 1 128 ? -7.881 -5.106 13.090 1.00 93.56 128 ALA A N 1
ATOM 1015 C CA . ALA A 1 128 ? -7.782 -4.430 11.803 1.00 93.56 128 ALA A CA 1
ATOM 1016 C C . ALA A 1 128 ? -6.311 -4.307 11.393 1.00 93.56 128 ALA A C 1
ATOM 1018 O O . ALA A 1 128 ? -5.502 -3.736 12.120 1.00 93.56 128 ALA A O 1
ATOM 1019 N N . PHE A 1 129 ? -5.977 -4.820 10.218 1.00 92.81 129 PHE A N 1
ATOM 1020 C CA . PHE A 1 129 ? -4.654 -4.793 9.612 1.00 92.81 129 PHE A CA 1
ATOM 1021 C C . PHE A 1 129 ? -4.587 -3.670 8.591 1.00 92.81 129 PHE A C 1
ATOM 1023 O O . PHE A 1 129 ? -5.379 -3.645 7.650 1.00 92.81 129 PHE A O 1
ATOM 1030 N N . VAL A 1 130 ? -3.654 -2.740 8.781 1.00 89.62 130 VAL A N 1
ATOM 1031 C CA . VAL A 1 130 ? -3.491 -1.542 7.945 1.00 89.62 130 VAL A CA 1
ATOM 1032 C C . VAL A 1 130 ? -2.000 -1.241 7.763 1.00 89.62 130 VAL A C 1
ATOM 1034 O O . VAL A 1 130 ? -1.177 -1.650 8.577 1.00 89.62 130 VAL A O 1
ATOM 1037 N N . HIS A 1 131 ? -1.607 -0.540 6.697 1.00 87.19 131 HIS A N 1
ATOM 1038 C CA . HIS A 1 131 ? -0.179 -0.331 6.389 1.00 87.19 131 HIS A CA 1
ATOM 1039 C C . HIS A 1 131 ? 0.553 0.509 7.452 1.00 87.19 131 HIS A C 1
ATOM 1041 O O . HIS A 1 131 ? 1.449 0.013 8.139 1.00 87.19 131 HIS A O 1
ATOM 1047 N N . ALA A 1 132 ? 0.154 1.775 7.610 1.00 79.06 132 ALA A N 1
ATOM 1048 C CA . ALA A 1 132 ? 0.796 2.751 8.505 1.00 79.06 132 ALA A CA 1
ATOM 1049 C C . ALA A 1 132 ? -0.120 3.261 9.640 1.00 79.06 132 ALA A C 1
ATOM 1051 O O . ALA A 1 132 ? 0.330 4.018 10.505 1.00 79.06 132 ALA A O 1
ATOM 1052 N N . GLY A 1 133 ? -1.380 2.812 9.648 1.00 80.50 133 GLY A N 1
ATOM 1053 C CA . GLY A 1 133 ? -2.444 3.244 10.556 1.00 80.50 133 GLY A CA 1
ATOM 1054 C C . GLY A 1 133 ? -3.549 4.030 9.842 1.00 80.50 133 GLY A C 1
ATOM 1055 O O . GLY A 1 133 ? -3.321 4.577 8.766 1.00 80.50 133 GLY A O 1
ATOM 1056 N N . LEU A 1 134 ? -4.745 4.074 10.439 1.00 77.50 134 LEU A N 1
ATOM 1057 C CA . LEU A 1 134 ? -5.893 4.846 9.941 1.00 77.50 134 LEU A CA 1
ATOM 1058 C C . LEU A 1 134 ? -6.302 5.892 10.979 1.00 77.50 134 LEU A C 1
ATOM 1060 O O . LEU A 1 134 ? -6.640 5.542 12.110 1.00 77.50 134 LEU A O 1
ATOM 1064 N N . LEU A 1 135 ? -6.276 7.168 10.594 1.00 72.62 135 LEU A N 1
ATOM 1065 C CA . LEU A 1 135 ? -6.699 8.275 11.454 1.00 72.62 135 LEU A CA 1
ATOM 1066 C C . LEU A 1 135 ? -8.153 8.661 11.199 1.00 72.62 135 LEU A C 1
ATOM 1068 O O . LEU A 1 135 ? -8.647 8.550 10.083 1.00 72.62 135 LEU A O 1
ATOM 1072 N N . PHE A 1 136 ? -8.819 9.186 12.230 1.00 73.56 136 PHE A N 1
ATOM 1073 C CA . PHE A 1 136 ? -10.239 9.531 12.157 1.00 73.56 136 PHE A CA 1
ATOM 1074 C C . PHE A 1 136 ? -10.574 10.542 11.042 1.00 73.56 136 PHE A C 1
ATOM 1076 O O . PHE A 1 136 ? -11.587 10.404 10.364 1.00 73.56 136 PHE A O 1
ATOM 1083 N N . LYS A 1 137 ? -9.691 11.519 10.802 1.00 73.06 137 LYS A N 1
ATOM 1084 C CA . LYS A 1 137 ? -9.883 12.564 9.779 1.00 73.06 137 LYS A CA 1
ATOM 1085 C C . LYS A 1 137 ? -9.977 12.021 8.354 1.00 73.06 137 LYS A C 1
ATOM 1087 O O . LYS A 1 137 ? -10.583 12.659 7.501 1.00 73.06 137 LYS A O 1
ATOM 1092 N N . LEU A 1 138 ? -9.431 10.834 8.087 1.00 75.50 138 LEU A N 1
ATOM 1093 C CA . LEU A 1 138 ? -9.637 10.165 6.806 1.00 75.50 138 LEU A CA 1
ATOM 1094 C C . LEU A 1 138 ? -11.130 9.983 6.506 1.00 75.50 138 LEU A C 1
ATOM 1096 O O . LEU A 1 138 ? -11.559 10.204 5.379 1.00 75.50 138 LEU A O 1
ATOM 1100 N N . TRP A 1 139 ? -11.912 9.603 7.516 1.00 76.44 139 TRP A N 1
ATOM 1101 C CA . TRP A 1 139 ? -13.320 9.257 7.351 1.00 76.44 139 TRP A CA 1
ATOM 1102 C C . TRP A 1 139 ? -14.187 10.456 6.980 1.00 76.44 139 TRP A C 1
ATOM 1104 O O . TRP A 1 139 ? -15.096 10.316 6.166 1.00 76.44 139 TRP A O 1
ATOM 1114 N N . GLU A 1 140 ? -13.859 11.636 7.516 1.00 78.75 140 GLU A N 1
ATOM 1115 C CA . GLU A 1 140 ? -14.507 12.899 7.146 1.00 78.75 140 GLU A CA 1
ATOM 1116 C C . GLU A 1 140 ? -14.332 13.188 5.653 1.00 78.75 140 GLU A C 1
ATOM 1118 O O . GLU A 1 140 ? -15.293 13.530 4.970 1.00 78.75 140 GLU A O 1
ATOM 1123 N N . LYS A 1 141 ? -13.117 12.988 5.127 1.00 76.31 141 LYS A N 1
ATOM 1124 C CA . LYS A 1 141 ? -12.802 13.250 3.719 1.00 76.31 141 LYS A CA 1
ATOM 1125 C C . LYS A 1 141 ? -13.501 12.290 2.764 1.00 76.31 141 LYS A C 1
ATOM 1127 O O . LYS A 1 141 ? -13.923 12.697 1.691 1.00 76.31 141 LYS A O 1
ATOM 1132 N N . ILE A 1 142 ? -13.588 11.020 3.141 1.00 76.31 142 ILE A N 1
ATOM 1133 C CA . ILE A 1 142 ? -14.183 9.981 2.295 1.00 76.31 142 ILE A CA 1
ATOM 1134 C C . ILE A 1 142 ? -15.709 9.872 2.508 1.00 76.31 142 ILE A C 1
ATOM 1136 O O . ILE A 1 142 ? -16.349 8.971 1.977 1.00 76.31 142 ILE A O 1
ATOM 1140 N N . GLU A 1 143 ? -16.299 10.791 3.283 1.00 81.38 143 GLU A N 1
ATOM 1141 C CA . GLU A 1 143 ? -17.742 10.922 3.542 1.00 81.38 143 GLU A CA 1
ATOM 1142 C C . GLU A 1 143 ? -18.418 9.649 4.096 1.00 81.38 143 GLU A C 1
ATOM 1144 O O . GLU A 1 143 ? -19.633 9.424 3.944 1.00 81.38 143 GLU A O 1
ATOM 1149 N N . HIS A 1 144 ? -17.646 8.807 4.785 1.00 80.31 144 HIS A N 1
ATOM 1150 C CA . HIS A 1 144 ? -18.179 7.648 5.489 1.00 80.31 144 HIS A CA 1
ATOM 1151 C C . HIS A 1 144 ? -18.557 8.038 6.920 1.00 80.31 144 HIS A C 1
ATOM 1153 O O . HIS A 1 144 ? -17.772 8.641 7.650 1.00 80.31 144 HIS A O 1
ATOM 1159 N N . THR A 1 145 ? -19.765 7.676 7.339 1.00 76.62 145 THR A N 1
ATOM 1160 C CA . THR A 1 145 ? -20.230 7.859 8.718 1.00 76.62 145 THR A CA 1
ATOM 1161 C C . THR A 1 145 ? -20.328 6.498 9.393 1.00 76.62 145 THR A C 1
ATOM 1163 O O . THR A 1 145 ? -20.536 5.491 8.719 1.00 76.62 145 THR A O 1
ATOM 1166 N N . LYS A 1 146 ? -20.205 6.459 10.725 1.00 71.81 146 LYS A N 1
ATOM 1167 C CA . LYS A 1 146 ? -20.234 5.208 11.510 1.00 71.81 146 LYS A CA 1
ATOM 1168 C C . LYS A 1 146 ? -21.491 4.356 11.277 1.00 71.81 146 LYS A C 1
ATOM 1170 O O . LYS A 1 146 ? -21.450 3.150 11.473 1.00 71.81 146 LYS A O 1
ATOM 1175 N N . ASP A 1 147 ? -22.582 4.973 10.830 1.00 75.81 147 ASP A N 1
ATOM 1176 C CA . ASP A 1 147 ? -23.872 4.310 10.618 1.00 75.81 147 ASP A CA 1
ATOM 1177 C C . ASP A 1 147 ? -24.018 3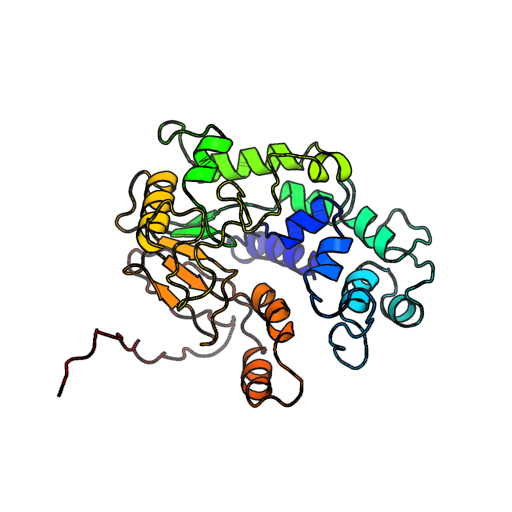.681 9.218 1.00 75.81 147 ASP A C 1
ATOM 1179 O O . ASP A 1 147 ? -25.017 3.021 8.937 1.00 75.81 147 ASP A O 1
ATOM 1183 N N . LYS A 1 148 ? -23.044 3.873 8.315 1.00 77.62 148 LYS A N 1
ATOM 1184 C CA . LYS A 1 148 ? -23.117 3.430 6.907 1.00 77.62 148 LYS A CA 1
ATOM 1185 C C . LYS A 1 148 ? -22.633 1.988 6.668 1.00 77.62 148 LYS A C 1
ATOM 1187 O O . LYS A 1 148 ? -22.389 1.617 5.520 1.00 77.62 148 LYS A O 1
ATOM 1192 N N . GLY A 1 149 ? -22.542 1.164 7.711 1.00 84.38 149 GLY A N 1
ATOM 1193 C CA . GLY A 1 149 ? -22.225 -0.264 7.604 1.00 84.38 149 GLY A CA 1
ATOM 1194 C C . GLY A 1 149 ? -20.755 -0.599 7.867 1.00 84.38 149 GLY A C 1
ATOM 1195 O O . GLY A 1 149 ? -20.118 0.003 8.725 1.00 84.38 149 GLY A O 1
ATOM 1196 N N . ASP A 1 150 ? -20.235 -1.612 7.172 1.00 90.50 150 ASP A N 1
ATOM 1197 C CA . ASP A 1 150 ? -18.864 -2.102 7.353 1.00 90.50 150 ASP A CA 1
ATOM 1198 C C . ASP A 1 150 ? -17.841 -1.090 6.804 1.00 90.50 150 ASP A C 1
ATOM 1200 O O . ASP A 1 150 ? -17.654 -0.951 5.590 1.00 90.50 150 ASP A O 1
ATOM 1204 N N . ALA A 1 151 ? -17.165 -0.391 7.719 1.00 90.19 151 ALA A N 1
ATOM 1205 C CA . ALA A 1 151 ? -16.177 0.635 7.402 1.00 90.19 151 ALA A CA 1
ATOM 1206 C C . ALA A 1 151 ? -14.959 0.091 6.633 1.00 90.19 151 ALA A C 1
ATOM 1208 O O . ALA A 1 151 ? -14.396 0.800 5.795 1.00 90.19 151 ALA A O 1
ATOM 1209 N N . VAL A 1 152 ? -14.544 -1.157 6.884 1.00 90.75 152 VAL A N 1
ATOM 1210 C CA . VAL A 1 152 ? -13.405 -1.782 6.190 1.00 90.75 152 VAL A CA 1
ATOM 1211 C C . VAL A 1 152 ? -13.793 -2.135 4.760 1.00 90.75 152 VAL A C 1
ATOM 1213 O O . VAL A 1 152 ? -13.046 -1.832 3.824 1.00 90.75 152 VAL A O 1
ATOM 1216 N N . ALA A 1 153 ? -14.973 -2.730 4.571 1.00 91.88 153 ALA A N 1
ATOM 1217 C CA . ALA A 1 153 ? -15.503 -3.014 3.242 1.00 91.88 153 ALA A CA 1
ATOM 1218 C C . ALA A 1 153 ? -15.679 -1.722 2.432 1.00 91.88 153 ALA A C 1
ATOM 1220 O O . ALA A 1 153 ? -15.250 -1.658 1.278 1.00 91.88 153 ALA A O 1
ATOM 1221 N N . TRP A 1 154 ? -16.231 -0.676 3.055 1.00 90.00 154 TRP A N 1
ATOM 1222 C CA . TRP A 1 154 ? -16.382 0.633 2.428 1.00 90.00 154 TRP A CA 1
ATOM 1223 C C . TRP A 1 154 ? -15.030 1.217 2.008 1.00 90.00 154 TRP A C 1
ATOM 1225 O O . TRP A 1 154 ? -14.875 1.629 0.860 1.00 90.00 154 TRP A O 1
ATOM 1235 N N . LEU A 1 155 ? -14.031 1.210 2.900 1.00 88.31 155 LEU A N 1
ATOM 1236 C CA . LEU A 1 155 ? -12.711 1.787 2.627 1.00 88.31 155 LEU A CA 1
ATOM 1237 C C . LEU A 1 155 ? -12.027 1.100 1.443 1.00 88.31 155 LEU A C 1
ATOM 1239 O O . LEU A 1 155 ? -11.473 1.766 0.567 1.00 88.31 155 LEU A O 1
ATOM 1243 N N . ASN A 1 156 ? -12.104 -0.230 1.390 1.00 91.44 156 ASN A N 1
ATOM 1244 C CA . ASN A 1 156 ? -11.563 -1.001 0.276 1.00 91.44 156 ASN A CA 1
ATOM 1245 C C . ASN A 1 156 ? -12.333 -0.753 -1.025 1.00 91.44 156 ASN A C 1
ATOM 1247 O O . ASN A 1 156 ? -11.706 -0.619 -2.072 1.00 91.44 156 ASN A O 1
ATOM 1251 N N . ALA A 1 157 ? -13.664 -0.649 -0.973 1.00 89.94 157 ALA A N 1
ATOM 1252 C CA . ALA A 1 157 ? -14.483 -0.352 -2.147 1.00 89.94 157 ALA A CA 1
ATOM 1253 C C . ALA A 1 157 ? -14.209 1.056 -2.694 1.00 89.94 157 ALA A C 1
ATOM 1255 O O . ALA A 1 157 ? -14.068 1.232 -3.904 1.00 89.94 157 ALA A O 1
ATOM 1256 N N . HIS A 1 158 ? -14.073 2.047 -1.814 1.00 87.25 158 HIS A N 1
ATOM 1257 C CA . HIS A 1 158 ? -13.715 3.408 -2.193 1.00 87.25 158 HIS 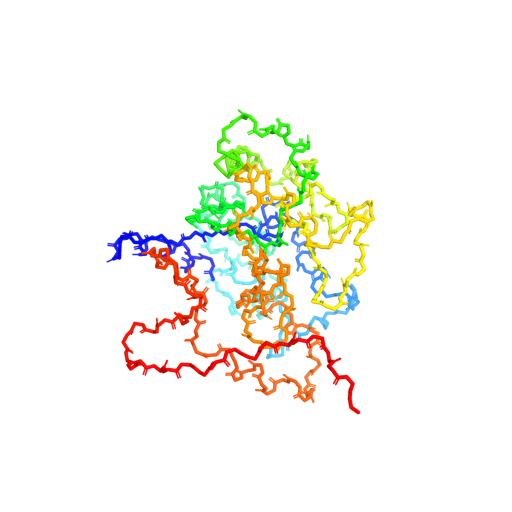A CA 1
ATOM 1258 C C . HIS A 1 158 ? -12.329 3.465 -2.834 1.00 87.25 158 HIS A C 1
ATOM 1260 O O . HIS A 1 158 ? -12.180 4.020 -3.921 1.00 87.25 158 HIS A O 1
ATOM 1266 N N . PHE A 1 159 ? -11.330 2.824 -2.218 1.00 88.06 159 PHE A N 1
ATOM 1267 C CA . PHE A 1 159 ? -9.997 2.719 -2.806 1.00 88.06 159 PHE A CA 1
ATOM 1268 C C . PHE A 1 159 ? -10.034 2.027 -4.173 1.00 88.06 159 PHE A C 1
ATOM 1270 O O . PHE A 1 159 ? -9.487 2.557 -5.137 1.00 88.06 159 PHE A O 1
ATOM 1277 N N . ALA A 1 160 ? -10.727 0.891 -4.291 1.00 89.62 160 ALA A N 1
ATOM 1278 C CA . ALA A 1 160 ? -10.872 0.170 -5.552 1.00 89.62 160 ALA A CA 1
ATOM 1279 C C . ALA A 1 160 ? -11.550 1.031 -6.631 1.00 89.62 160 ALA A C 1
ATOM 1281 O O . ALA A 1 160 ? -11.081 1.075 -7.769 1.00 89.62 160 ALA A O 1
ATOM 1282 N N . SER A 1 161 ? -12.607 1.773 -6.287 1.00 87.50 161 SER A N 1
ATOM 1283 C CA . SER A 1 161 ? -13.268 2.715 -7.200 1.00 87.50 161 SER A CA 1
ATOM 1284 C C . SER A 1 161 ? -12.312 3.808 -7.675 1.00 87.50 161 SER A C 1
ATOM 1286 O O . SER A 1 161 ? -12.294 4.147 -8.855 1.00 87.50 161 SER A O 1
ATOM 1288 N N . LEU A 1 162 ? -11.494 4.331 -6.765 1.00 85.50 162 LEU A N 1
ATOM 1289 C CA . LEU A 1 162 ? -10.534 5.391 -7.043 1.00 85.50 162 LEU A CA 1
ATOM 1290 C C . LEU A 1 162 ? -9.417 4.935 -7.986 1.00 85.50 162 LEU A C 1
ATOM 1292 O O . LEU A 1 162 ? -8.992 5.704 -8.846 1.00 85.50 162 LEU A O 1
ATOM 1296 N N . VAL A 1 163 ? -8.950 3.688 -7.862 1.00 87.62 163 VAL A N 1
ATOM 1297 C CA . VAL A 1 163 ? -7.819 3.191 -8.662 1.00 87.62 163 VAL A CA 1
ATOM 1298 C C . VAL A 1 163 ? -8.227 2.405 -9.912 1.00 87.62 163 VAL A C 1
ATOM 1300 O O . VAL A 1 163 ? -7.443 2.355 -10.857 1.00 87.62 163 VAL A O 1
ATOM 1303 N N . SER A 1 164 ? -9.416 1.797 -9.963 1.00 86.62 164 SER A N 1
ATOM 1304 C CA . SER A 1 164 ? -9.816 0.865 -11.038 1.00 86.62 164 SER A CA 1
ATOM 1305 C C . SER A 1 164 ? -9.994 1.524 -12.411 1.00 86.62 164 SER A C 1
ATOM 1307 O O . SER A 1 164 ? -9.563 0.962 -13.419 1.00 86.62 164 SER A O 1
ATOM 1309 N N . GLY A 1 165 ? -10.593 2.717 -12.465 1.00 79.31 165 GLY A N 1
ATOM 1310 C CA . GLY A 1 165 ? -10.851 3.438 -13.718 1.00 79.31 165 GLY A CA 1
ATOM 1311 C C . GLY A 1 165 ? -9.774 4.454 -14.094 1.00 79.31 165 GLY A C 1
ATOM 1312 O O . GLY A 1 165 ? -9.539 4.687 -15.284 1.00 79.31 165 GLY A O 1
ATOM 1313 N N . THR A 1 166 ? -9.106 5.008 -13.084 1.00 84.44 166 THR A N 1
ATOM 1314 C CA . THR A 1 166 ? -8.298 6.226 -13.181 1.00 84.44 166 THR A CA 1
ATOM 1315 C C . THR A 1 166 ? -6.916 5.950 -13.791 1.00 84.44 166 THR A C 1
ATOM 1317 O O . THR A 1 166 ? -6.149 5.137 -13.251 1.00 84.44 166 THR A O 1
ATOM 1320 N N . PRO A 1 167 ? -6.562 6.604 -14.915 1.00 84.94 167 PRO A N 1
ATOM 1321 C CA . PRO A 1 167 ? -5.210 6.587 -15.461 1.00 84.94 167 PRO A CA 1
ATOM 1322 C C . PRO A 1 167 ? -4.171 7.064 -14.444 1.00 84.94 167 PRO A C 1
ATOM 1324 O O . PRO A 1 167 ? -4.460 7.873 -13.568 1.00 84.94 167 PRO A O 1
ATOM 1327 N N . MET A 1 168 ? -2.930 6.604 -14.602 1.00 85.25 168 MET A N 1
ATOM 1328 C CA . MET A 1 168 ? -1.813 6.945 -13.712 1.00 85.25 168 MET A CA 1
ATOM 1329 C C . MET A 1 168 ? -1.660 8.460 -13.487 1.00 85.25 168 MET A C 1
ATOM 1331 O O . MET A 1 168 ? -1.521 8.894 -12.348 1.00 85.25 168 MET A O 1
ATOM 1335 N N . GLN A 1 169 ? -1.738 9.257 -14.559 1.00 82.31 169 GLN A N 1
ATOM 1336 C CA . GLN A 1 169 ? -1.599 10.716 -14.497 1.00 82.31 169 GLN A CA 1
ATOM 1337 C C . GLN A 1 169 ? -2.758 11.386 -13.744 1.00 82.31 169 GLN A C 1
ATOM 1339 O O . GLN A 1 169 ? -2.531 12.271 -12.933 1.00 82.31 169 GLN A O 1
ATOM 1344 N N . GLU A 1 170 ? -3.994 10.938 -13.955 1.00 85.31 170 GLU A N 1
ATOM 1345 C CA . GLU A 1 170 ? -5.151 11.478 -13.228 1.00 85.31 170 GLU A CA 1
ATOM 1346 C C . GLU A 1 170 ? -5.109 11.091 -11.744 1.00 85.31 170 GLU A C 1
ATOM 1348 O O . GLU A 1 170 ? -5.475 11.880 -10.875 1.00 85.31 170 GLU A O 1
ATOM 1353 N N . LEU A 1 171 ? -4.606 9.891 -11.435 1.00 84.06 171 LEU A N 1
ATOM 1354 C CA . LEU A 1 171 ? -4.431 9.446 -10.057 1.00 84.06 171 LEU A CA 1
ATOM 1355 C C . LEU A 1 171 ? -3.350 10.263 -9.338 1.00 84.06 171 LEU A C 1
ATOM 1357 O O . LEU A 1 171 ? -3.487 10.522 -8.144 1.00 84.06 171 LEU A O 1
ATOM 1361 N N . ALA A 1 172 ? -2.289 10.665 -10.044 1.00 81.12 172 ALA A N 1
ATOM 1362 C CA . ALA A 1 172 ? -1.236 11.543 -9.528 1.00 81.12 172 ALA A CA 1
ATOM 1363 C C . ALA A 1 172 ? -1.778 12.904 -9.079 1.00 81.12 172 ALA A C 1
ATOM 1365 O O . ALA A 1 172 ? -1.384 13.413 -8.030 1.00 81.12 172 ALA A O 1
ATOM 1366 N N . ASP A 1 173 ? -2.722 13.444 -9.848 1.00 79.75 173 ASP A N 1
ATOM 1367 C CA . ASP A 1 173 ? -3.346 14.744 -9.601 1.00 79.75 173 ASP A CA 1
ATOM 1368 C C . ASP A 1 173 ? -4.560 14.651 -8.647 1.00 79.75 173 ASP A C 1
ATOM 1370 O O . ASP A 1 173 ? -5.149 15.668 -8.264 1.00 79.75 173 ASP A O 1
ATOM 1374 N N . SER A 1 174 ? -4.941 13.436 -8.229 1.00 79.62 174 SER A N 1
ATOM 1375 C CA . SER A 1 174 ? -6.086 13.208 -7.349 1.00 79.62 174 SER A CA 1
ATOM 1376 C C . SER A 1 174 ? -5.841 13.752 -5.943 1.00 79.62 174 SER A C 1
ATOM 1378 O O . SER A 1 174 ? -4.909 13.363 -5.234 1.00 79.62 174 SER A O 1
ATOM 1380 N N . LYS A 1 175 ? -6.774 14.589 -5.481 1.00 74.88 175 LYS A N 1
ATOM 1381 C CA . LYS A 1 175 ? -6.817 15.059 -4.092 1.00 74.88 175 LYS A CA 1
ATOM 1382 C C . LYS A 1 175 ? -7.202 13.962 -3.112 1.00 74.88 175 LYS A C 1
ATOM 1384 O O . LYS A 1 175 ? -7.000 14.154 -1.921 1.00 74.88 175 LYS A O 1
ATOM 1389 N N . ASP A 1 176 ? -7.725 12.827 -3.558 1.00 68.62 176 ASP A N 1
ATOM 1390 C CA . ASP A 1 176 ? -8.132 11.729 -2.675 1.00 68.62 176 ASP A CA 1
ATOM 1391 C C . ASP A 1 176 ? -6.945 10.841 -2.295 1.00 68.62 176 ASP A C 1
ATOM 1393 O O . ASP A 1 176 ? -6.909 10.253 -1.213 1.00 68.62 176 ASP A O 1
ATOM 1397 N N . VAL A 1 177 ? -5.899 10.866 -3.123 1.00 66.50 177 VAL A N 1
ATOM 1398 C CA . VAL A 1 177 ? -4.704 10.032 -3.022 1.00 66.50 177 VAL A CA 1
ATOM 1399 C C . VAL A 1 177 ? -3.495 10.876 -2.627 1.00 66.50 177 VAL A C 1
ATOM 1401 O O . VAL A 1 177 ? -2.593 11.152 -3.417 1.00 66.50 177 VAL A O 1
ATOM 1404 N N . ILE A 1 178 ? -3.477 11.327 -1.372 1.00 61.03 178 ILE A N 1
ATOM 1405 C CA . ILE A 1 178 ? -2.451 12.268 -0.913 1.00 61.03 178 ILE A CA 1
ATOM 1406 C C . ILE A 1 178 ? -1.236 11.517 -0.363 1.00 61.03 178 ILE A C 1
ATOM 1408 O O . ILE A 1 178 ? -1.277 10.932 0.721 1.00 61.03 178 ILE A O 1
ATOM 1412 N N . LEU A 1 179 ? -0.111 11.613 -1.071 1.00 59.75 179 LEU A N 1
ATOM 1413 C CA . LEU A 1 179 ? 1.218 11.192 -0.612 1.00 59.75 179 LEU A CA 1
ATOM 1414 C C . LEU A 1 179 ? 1.904 12.283 0.221 1.00 59.75 179 LEU A C 1
ATOM 1416 O O . LEU A 1 179 ? 3.047 12.683 -0.043 1.00 59.75 179 LEU A O 1
ATOM 1420 N N . ASN A 1 180 ? 1.209 12.774 1.246 1.00 61.19 180 ASN A N 1
ATOM 1421 C CA . ASN A 1 180 ? 1.766 13.694 2.231 1.00 61.19 180 ASN A CA 1
ATOM 1422 C C . ASN A 1 180 ? 1.717 13.098 3.650 1.00 61.19 180 ASN A C 1
ATOM 1424 O O . ASN A 1 180 ? 0.652 12.856 4.201 1.00 61.19 180 ASN A O 1
ATOM 1428 N N . ALA A 1 181 ? 2.889 12.867 4.254 1.00 58.41 181 ALA A N 1
ATOM 1429 C CA . ALA A 1 181 ? 3.041 12.274 5.584 1.00 58.41 181 ALA A CA 1
ATOM 1430 C C . ALA A 1 181 ? 2.649 13.298 6.643 1.00 58.41 181 ALA A C 1
ATOM 1432 O O . ALA A 1 181 ? 2.590 12.992 7.832 1.00 58.41 181 ALA A O 1
ATOM 1433 N N . LYS A 1 182 ? 2.449 14.539 6.185 1.00 58.28 182 LYS A N 1
ATOM 1434 C CA . LYS A 1 182 ? 1.866 15.624 6.924 1.00 58.28 182 LYS A CA 1
ATOM 1435 C C . LYS A 1 182 ? 0.383 15.853 6.594 1.00 58.28 182 LYS A C 1
ATOM 1437 O O . LYS A 1 182 ? -0.092 16.964 6.796 1.00 58.28 182 LYS A O 1
ATOM 1442 N N . ASP A 1 183 ? -0.335 14.874 6.053 1.00 61.50 183 ASP A N 1
ATOM 1443 C CA . ASP A 1 183 ? -1.776 14.990 5.835 1.00 61.50 183 ASP A CA 1
ATOM 1444 C C . ASP A 1 183 ? -2.538 13.933 6.638 1.00 61.50 183 ASP A C 1
ATOM 1446 O O . ASP A 1 183 ? -2.372 12.730 6.438 1.00 61.50 183 ASP A O 1
ATOM 1450 N N . ALA A 1 184 ? -3.396 14.407 7.544 1.00 59.91 184 ALA A N 1
ATOM 1451 C CA . ALA A 1 184 ? -4.256 13.569 8.375 1.00 59.91 184 ALA A CA 1
ATOM 1452 C C . ALA A 1 184 ? -5.310 12.785 7.584 1.00 59.91 184 ALA A C 1
ATOM 1454 O O . ALA A 1 184 ? -5.922 11.874 8.137 1.00 59.91 184 ALA A O 1
ATOM 1455 N N . HIS A 1 185 ? -5.558 13.168 6.332 1.00 63.44 185 HIS A N 1
ATOM 1456 C CA . HIS A 1 185 ? -6.593 12.586 5.488 1.00 63.44 185 HIS A CA 1
ATOM 1457 C C . HIS A 1 185 ? -6.024 11.596 4.463 1.00 63.44 185 HIS A C 1
ATOM 1459 O O . HIS A 1 185 ? -6.721 11.222 3.520 1.00 63.44 185 HIS A O 1
ATOM 1465 N N . SER A 1 186 ? -4.748 11.206 4.585 1.00 62.19 186 SER A N 1
ATOM 1466 C CA . SER A 1 186 ? -4.144 10.215 3.694 1.00 62.19 186 SER A CA 1
ATOM 1467 C C . SER A 1 186 ? -4.516 8.792 4.130 1.00 62.19 186 SER A C 1
ATOM 1469 O O . SER A 1 186 ? -4.086 8.369 5.203 1.00 62.19 186 SER A O 1
ATOM 1471 N N . PRO A 1 187 ? -5.236 8.003 3.310 1.00 56.84 187 PRO A N 1
ATOM 1472 C CA . PRO A 1 187 ? -5.660 6.652 3.693 1.00 56.84 187 PRO A CA 1
ATOM 1473 C C . PRO A 1 187 ? -4.508 5.665 3.893 1.00 56.84 187 PRO A C 1
ATOM 1475 O O . PRO A 1 187 ? -4.688 4.627 4.521 1.00 56.84 187 PRO A O 1
ATOM 1478 N N . VAL A 1 188 ? -3.330 5.967 3.343 1.00 62.03 188 VAL A N 1
ATOM 1479 C CA . VAL A 1 188 ? -2.195 5.031 3.296 1.00 62.03 188 VAL A CA 1
ATOM 1480 C C . VAL A 1 188 ? -0.916 5.591 3.912 1.00 62.03 188 VAL A C 1
ATOM 1482 O O . VAL A 1 188 ? 0.081 4.874 4.017 1.00 62.03 188 VAL A O 1
ATOM 1485 N N . TRP A 1 189 ? -0.907 6.875 4.288 1.00 54.47 189 TRP A N 1
ATOM 1486 C CA . TRP A 1 189 ? 0.309 7.557 4.737 1.00 54.47 189 TRP A CA 1
ATOM 1487 C C . TRP A 1 189 ? 0.190 8.285 6.070 1.00 54.47 189 TRP A C 1
ATOM 1489 O O . TRP A 1 189 ? 1.150 8.920 6.518 1.00 54.47 189 TRP A O 1
ATOM 1499 N N . THR A 1 190 ? -0.935 8.121 6.764 1.00 57.72 190 THR A N 1
ATOM 1500 C CA . THR A 1 190 ? -1.043 8.532 8.156 1.00 57.72 190 THR A CA 1
ATOM 1501 C C . THR A 1 190 ? -0.249 7.590 9.044 1.00 57.72 190 THR A C 1
ATOM 1503 O O . THR A 1 190 ? -0.736 6.547 9.469 1.00 57.72 190 THR A O 1
ATOM 1506 N N . ARG A 1 191 ? 0.996 7.966 9.337 1.00 61.31 191 ARG A N 1
ATOM 1507 C CA . ARG A 1 191 ? 1.763 7.312 10.391 1.00 61.31 191 ARG A CA 1
ATOM 1508 C C . ARG A 1 191 ? 1.140 7.681 11.733 1.00 61.31 191 ARG A C 1
ATOM 1510 O O . ARG A 1 191 ? 1.184 8.840 12.139 1.00 61.31 191 ARG A O 1
ATOM 1517 N N . VAL A 1 192 ? 0.603 6.686 12.430 1.00 52.69 192 VAL A N 1
ATOM 1518 C CA . VAL A 1 192 ? 0.076 6.842 13.798 1.00 52.69 192 VAL A CA 1
ATOM 1519 C C . VAL A 1 192 ? 1.196 7.190 14.802 1.00 52.69 192 VAL A C 1
ATOM 1521 O O . VAL A 1 192 ? 0.918 7.577 15.928 1.00 52.69 192 VAL A O 1
ATOM 1524 N N . GLY A 1 193 ? 2.466 7.130 14.390 1.00 53.34 193 GLY A N 1
ATOM 1525 C CA . GLY A 1 193 ? 3.628 7.710 15.069 1.00 53.34 193 GLY A CA 1
ATOM 1526 C C . GLY A 1 193 ? 4.868 7.643 14.169 1.00 53.34 193 GLY A C 1
ATOM 1527 O O . GLY A 1 193 ? 4.897 6.868 13.212 1.00 53.34 193 GLY A O 1
ATOM 1528 N N . ARG A 1 194 ? 5.895 8.460 14.428 1.00 52.19 194 ARG A N 1
ATOM 1529 C CA . ARG A 1 194 ? 7.190 8.374 13.713 1.00 52.19 194 ARG A CA 1
ATOM 1530 C C . ARG A 1 194 ? 8.192 7.413 14.358 1.00 52.19 194 ARG A C 1
ATOM 1532 O O . ARG A 1 194 ? 9.206 7.104 13.746 1.00 52.19 194 ARG A O 1
ATOM 1539 N N . GLY A 1 195 ? 7.852 6.895 15.530 1.00 50.75 195 GLY A N 1
ATOM 1540 C CA . GLY A 1 195 ? 8.570 5.873 16.273 1.00 50.75 195 GLY A CA 1
ATOM 1541 C C . GLY A 1 195 ? 7.816 5.585 17.569 1.00 50.75 195 GLY A C 1
ATOM 1542 O O . GLY A 1 195 ? 6.850 6.277 17.886 1.00 50.75 195 GLY A O 1
ATOM 1543 N N . LEU A 1 196 ? 8.249 4.564 18.307 1.00 40.91 196 LEU A N 1
ATOM 1544 C CA . LEU A 1 196 ? 7.759 4.277 19.663 1.00 40.91 196 LEU A CA 1
ATOM 1545 C C . LEU A 1 196 ? 8.040 5.426 20.647 1.00 40.91 196 LEU A C 1
ATOM 1547 O O . LEU A 1 196 ? 7.267 5.637 21.578 1.00 40.91 196 LEU A O 1
ATOM 1551 N N . ASP A 1 197 ? 9.116 6.174 20.395 1.00 40.09 197 ASP A N 1
ATOM 1552 C CA . ASP A 1 197 ? 9.645 7.185 21.314 1.00 40.09 197 ASP A CA 1
ATOM 1553 C C . ASP A 1 197 ? 9.266 8.620 20.914 1.00 40.09 197 ASP A C 1
ATOM 1555 O O . ASP A 1 197 ? 9.292 9.534 21.738 1.00 40.09 197 ASP A O 1
ATOM 1559 N N . GLU A 1 198 ? 8.838 8.835 19.665 1.00 50.56 198 GLU A N 1
ATOM 1560 C CA . GLU A 1 198 ? 8.291 10.118 19.221 1.00 50.56 198 GLU A CA 1
ATOM 1561 C C . GLU A 1 198 ? 6.806 10.199 19.607 1.00 50.56 198 GLU A C 1
ATOM 1563 O O . GLU A 1 198 ? 5.914 10.165 18.762 1.00 50.56 198 GLU A O 1
ATOM 1568 N N . GLN A 1 199 ? 6.551 10.340 20.912 1.00 41.56 199 GLN A N 1
ATOM 1569 C CA . GLN A 1 199 ? 5.238 10.695 21.476 1.00 41.56 199 GLN A CA 1
ATOM 1570 C C . GLN A 1 199 ? 4.792 12.116 21.101 1.00 41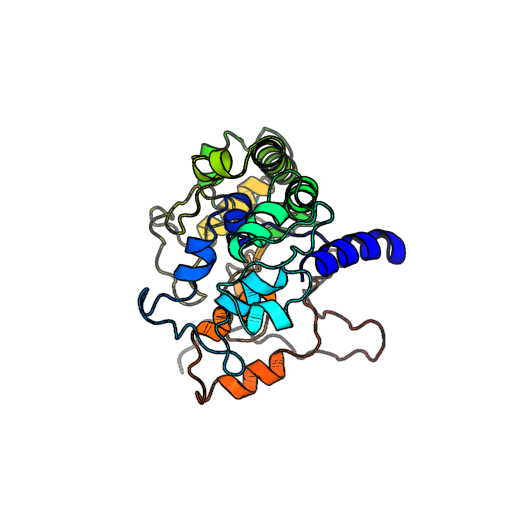.56 199 GLN A C 1
ATOM 1572 O O . GLN A 1 199 ? 3.740 12.573 21.548 1.00 41.56 199 GLN A O 1
ATOM 1577 N N . ALA A 1 200 ? 5.588 12.846 20.315 1.00 41.56 200 ALA A N 1
ATOM 1578 C CA . ALA A 1 200 ? 5.230 14.184 19.900 1.00 41.56 200 ALA A CA 1
ATOM 1579 C C . ALA A 1 200 ? 3.920 14.107 19.099 1.00 41.56 200 ALA A C 1
ATOM 1581 O O . ALA A 1 200 ? 3.887 13.421 18.069 1.00 41.56 200 ALA A O 1
ATOM 1582 N N . PRO A 1 201 ? 2.845 14.787 19.546 1.00 46.00 201 PRO A N 1
ATOM 1583 C CA . PRO A 1 201 ? 1.613 14.865 18.787 1.00 46.00 201 PRO A CA 1
ATOM 1584 C C . PRO A 1 201 ? 1.976 15.321 17.380 1.00 46.00 201 PRO A C 1
ATOM 1586 O O . PRO A 1 201 ? 2.529 16.404 17.170 1.00 46.00 201 PRO A O 1
ATOM 1589 N N . THR A 1 202 ? 1.733 14.453 16.399 1.00 52.41 202 THR A N 1
ATOM 1590 C CA . THR A 1 202 ? 1.864 14.880 15.012 1.00 52.41 202 THR A CA 1
ATOM 1591 C C . THR A 1 202 ? 0.917 16.062 14.815 1.00 52.41 202 THR A C 1
ATOM 1593 O O . THR A 1 202 ? -0.103 16.173 15.496 1.00 52.41 202 THR A O 1
ATOM 1596 N N . VAL A 1 203 ? 1.213 16.937 13.853 1.00 51.94 203 VAL A N 1
ATOM 1597 C CA . VAL A 1 203 ? 0.362 18.084 13.462 1.00 51.94 203 VAL A CA 1
ATOM 1598 C C . VAL A 1 203 ? -1.126 17.691 13.277 1.00 51.94 203 VAL A C 1
ATOM 1600 O O . VAL A 1 203 ? -2.017 18.535 13.293 1.00 51.94 203 VAL A O 1
ATOM 1603 N N . PHE A 1 204 ? -1.419 16.396 13.142 1.00 52.91 204 PHE A N 1
ATOM 1604 C CA . PHE A 1 204 ? -2.733 15.813 12.891 1.00 52.91 204 PHE A CA 1
ATOM 1605 C C . PHE A 1 204 ? -3.559 15.532 14.130 1.00 52.91 204 PHE A C 1
ATOM 1607 O O . PHE A 1 204 ? -4.786 15.470 14.005 1.00 52.91 204 PHE A O 1
ATOM 1614 N N . SER A 1 205 ? -2.929 15.391 15.295 1.00 58.41 205 SER A N 1
ATOM 1615 C CA . SER A 1 205 ? -3.624 14.904 16.480 1.00 58.41 205 SER A 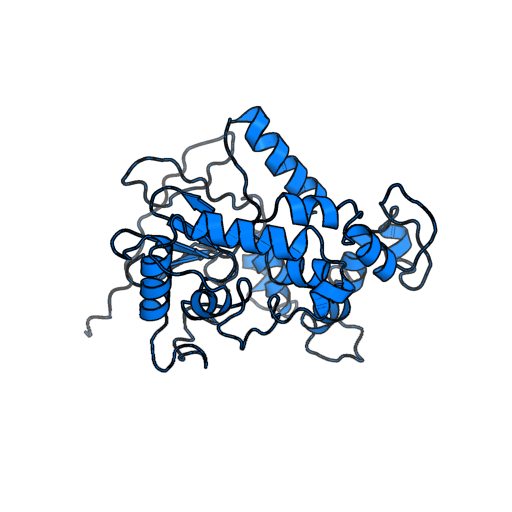CA 1
ATOM 1616 C C . SER A 1 205 ? -4.536 15.942 17.125 1.00 58.41 205 SER A C 1
ATOM 1618 O O . SER A 1 205 ? -5.399 15.585 17.918 1.00 58.41 205 SER A O 1
ATOM 1620 N N . GLY A 1 206 ? -4.377 17.227 16.782 1.00 62.00 206 GLY A N 1
ATOM 1621 C CA . GLY A 1 206 ? -5.135 18.298 17.433 1.00 62.00 206 GLY A CA 1
ATOM 1622 C C . GLY A 1 206 ? -4.907 18.324 18.948 1.00 62.00 206 GLY A C 1
ATOM 1623 O O . GLY A 1 206 ? -5.826 18.649 19.689 1.00 62.00 206 GLY A O 1
ATOM 1624 N N . GLY A 1 207 ? -3.714 17.921 19.400 1.00 69.69 207 GLY A N 1
ATOM 1625 C CA . GLY A 1 207 ? -3.367 17.794 20.817 1.00 69.69 207 GLY A CA 1
ATOM 1626 C C . GLY A 1 207 ? -3.610 16.407 21.414 1.00 69.69 207 GLY A C 1
ATOM 1627 O O . GLY A 1 207 ? -3.166 16.173 22.532 1.00 69.69 207 GLY A O 1
ATOM 1628 N N . LYS A 1 208 ? -4.244 15.484 20.679 1.00 74.62 208 LYS A N 1
ATOM 1629 C CA . LYS A 1 208 ? -4.433 14.099 21.130 1.00 74.62 208 LYS A CA 1
ATOM 1630 C C . LYS A 1 208 ? -3.127 13.315 21.120 1.00 74.62 208 LYS A C 1
ATOM 1632 O O . LYS A 1 208 ? -2.244 13.580 20.295 1.00 74.62 208 LYS A O 1
ATOM 1637 N N . ASP A 1 209 ? -3.013 12.332 21.998 1.00 80.44 209 ASP A N 1
ATOM 1638 C CA . ASP A 1 209 ? -1.896 11.393 21.937 1.00 80.44 209 ASP A CA 1
ATOM 1639 C C . ASP A 1 209 ? -2.132 10.291 20.882 1.00 80.44 209 ASP A C 1
ATOM 1641 O O . ASP A 1 209 ? -3.203 10.158 20.278 1.00 80.44 209 ASP A O 1
ATOM 1645 N N . GLN A 1 210 ? -1.096 9.495 20.617 1.00 79.94 210 GLN A N 1
ATOM 1646 C CA . GLN A 1 210 ? -1.165 8.372 19.681 1.00 79.94 210 GLN A CA 1
ATOM 1647 C C . GLN A 1 210 ? -2.279 7.372 20.038 1.00 79.94 210 GLN A C 1
ATOM 1649 O O . GLN A 1 210 ? -2.940 6.825 19.155 1.00 79.94 210 GLN A O 1
ATOM 1654 N N . CYS A 1 211 ? -2.478 7.105 21.324 1.00 85.31 211 CYS A N 1
ATOM 1655 C CA . CYS A 1 211 ? -3.395 6.086 21.803 1.00 85.31 211 CYS A CA 1
ATOM 1656 C C . CYS A 1 211 ? -4.852 6.522 21.721 1.00 85.31 211 CYS A C 1
ATOM 1658 O O . CYS A 1 211 ? -5.712 5.698 21.405 1.00 85.31 211 CYS A O 1
ATOM 1660 N N . GLU A 1 212 ? -5.130 7.803 21.930 1.00 87.38 212 GLU A N 1
ATOM 1661 C CA . GLU A 1 212 ? -6.427 8.404 21.648 1.00 87.38 212 GLU A CA 1
ATOM 1662 C C . GLU A 1 212 ? -6.770 8.286 20.160 1.00 87.38 212 GLU A C 1
ATOM 1664 O O . GLU A 1 212 ? -7.855 7.815 19.821 1.00 87.38 212 GLU A O 1
ATOM 1669 N N . LEU A 1 213 ? -5.824 8.591 19.264 1.00 83.25 213 LEU A N 1
ATOM 1670 C CA . LEU A 1 213 ? -6.034 8.448 17.818 1.00 83.25 213 LEU A CA 1
ATOM 1671 C C . LEU A 1 213 ? -6.311 6.998 17.400 1.00 83.25 213 LEU A C 1
ATOM 1673 O O . LEU A 1 213 ? -7.212 6.751 16.597 1.00 83.25 213 LEU A O 1
ATOM 1677 N N . VAL A 1 214 ? -5.572 6.032 17.957 1.00 86.44 214 VAL A N 1
ATOM 1678 C CA . VAL A 1 214 ? -5.819 4.598 17.718 1.00 86.44 214 VAL A CA 1
ATOM 1679 C C . VAL A 1 214 ? -7.211 4.208 18.195 1.00 86.44 214 VAL A C 1
ATOM 1681 O O . VAL A 1 214 ? -7.943 3.543 17.462 1.00 86.44 214 VAL A O 1
ATOM 1684 N N . LYS A 1 215 ? -7.596 4.620 19.409 1.00 90.00 215 LYS A N 1
ATOM 1685 C CA . LYS A 1 215 ? -8.920 4.321 19.967 1.00 90.00 215 LYS A CA 1
ATOM 1686 C C . LYS A 1 215 ? -10.032 4.919 19.111 1.00 90.00 215 LYS A C 1
ATOM 1688 O O . LYS A 1 215 ? -11.026 4.242 18.870 1.00 90.00 215 LYS A O 1
ATOM 1693 N N . GLU A 1 216 ? -9.864 6.133 18.596 1.00 88.19 216 GLU A N 1
ATOM 1694 C CA . GLU A 1 216 ? -10.836 6.745 17.685 1.00 88.19 216 GLU A CA 1
ATOM 1695 C C . GLU A 1 216 ? -10.931 6.006 16.353 1.00 88.19 216 GLU A C 1
ATOM 1697 O O . GLU A 1 216 ? -12.039 5.712 15.902 1.00 88.19 216 GLU A O 1
ATOM 1702 N N . GLY A 1 217 ? -9.791 5.644 15.759 1.00 87.00 217 GLY A N 1
ATOM 1703 C CA . GLY A 1 217 ? -9.746 4.840 14.539 1.00 87.00 217 GLY A CA 1
ATOM 1704 C C . GLY A 1 217 ? -10.439 3.488 14.719 1.00 87.00 217 GLY A C 1
ATOM 1705 O O . GLY A 1 217 ? -11.286 3.118 13.911 1.00 87.00 217 GLY A O 1
ATOM 1706 N N . LEU A 1 218 ? -10.160 2.779 15.816 1.00 90.31 218 LEU A N 1
ATOM 1707 C CA . LEU A 1 218 ? -10.816 1.510 16.147 1.00 90.31 218 LEU A CA 1
ATOM 1708 C C . LEU A 1 218 ? -12.307 1.680 16.439 1.00 90.31 218 LEU A C 1
ATOM 1710 O O . LEU A 1 218 ? -13.122 0.899 15.958 1.00 90.31 218 LEU A O 1
ATOM 1714 N N . GLY A 1 219 ? -12.678 2.715 17.190 1.00 90.38 219 GLY A N 1
ATOM 1715 C CA . GLY A 1 219 ? -14.073 3.049 17.454 1.00 90.38 219 GLY A CA 1
ATOM 1716 C C . GLY A 1 219 ? -14.844 3.413 16.189 1.00 90.38 219 GLY A C 1
ATOM 1717 O O . GLY A 1 219 ? -16.058 3.246 16.150 1.00 90.38 219 GLY A O 1
ATOM 1718 N N . PHE A 1 220 ? -14.163 3.896 15.154 1.00 87.75 220 PHE A N 1
ATOM 1719 C CA . PHE A 1 220 ? -14.762 4.089 13.844 1.00 87.75 220 PHE A CA 1
ATOM 1720 C C . PHE A 1 220 ? -14.888 2.767 13.079 1.00 87.75 220 PHE A C 1
ATOM 1722 O O . PHE A 1 220 ? -15.980 2.430 12.639 1.00 87.75 220 PHE A O 1
ATOM 1729 N N . LEU A 1 221 ? -13.801 1.996 12.976 1.00 87.88 221 LEU A N 1
ATOM 1730 C CA . LEU A 1 221 ? -13.763 0.735 12.227 1.00 87.88 221 LEU A CA 1
ATOM 1731 C C . LEU A 1 221 ? -14.743 -0.317 12.764 1.00 87.88 221 LEU A C 1
ATOM 1733 O O . LEU A 1 221 ? -15.341 -1.054 11.990 1.00 87.88 221 LEU A O 1
ATOM 1737 N N . PHE A 1 222 ? -14.900 -0.385 14.086 1.00 89.94 222 PHE A N 1
ATOM 1738 C CA . PHE A 1 222 ? -15.652 -1.440 14.767 1.00 89.94 222 PHE A CA 1
ATOM 1739 C C . PHE A 1 222 ? -16.872 -0.925 15.545 1.00 89.94 222 PHE A C 1
ATOM 1741 O O . PHE A 1 222 ? -17.489 -1.688 16.291 1.00 89.94 222 PHE A O 1
ATOM 1748 N N . GLY A 1 223 ? -17.172 0.376 15.490 1.00 89.69 223 GLY A N 1
ATOM 1749 C CA . GLY A 1 223 ? -18.187 1.032 16.331 1.00 89.69 223 GLY A CA 1
ATOM 1750 C C . GLY A 1 223 ? -17.780 1.229 17.804 1.00 89.69 223 GLY A C 1
ATOM 1751 O O . GLY A 1 223 ? -18.307 2.112 18.478 1.00 89.69 223 GLY A O 1
ATOM 1752 N N . LYS A 1 224 ? -16.807 0.455 18.309 1.00 92.25 224 LYS A N 1
ATOM 1753 C CA . LYS A 1 224 ? -16.193 0.592 19.641 1.00 92.25 224 LYS A CA 1
ATOM 1754 C C . LYS A 1 224 ? -14.723 0.170 19.619 1.00 92.25 224 LYS A C 1
ATOM 1756 O O . LYS A 1 224 ? -14.349 -0.721 18.866 1.00 92.25 224 LYS A O 1
ATOM 1761 N N . ALA A 1 225 ? -13.899 0.778 20.470 1.00 92.00 225 ALA A N 1
ATOM 1762 C CA . ALA A 1 225 ? -12.473 0.446 20.559 1.00 92.00 225 ALA A CA 1
ATOM 1763 C C . ALA A 1 225 ? -12.182 -0.756 21.473 1.00 92.00 225 ALA A C 1
ATOM 1765 O O . ALA A 1 225 ? -11.155 -1.418 21.334 1.00 92.00 225 ALA A O 1
ATOM 1766 N N . GLU A 1 226 ? -13.063 -1.030 22.434 1.00 94.38 226 GLU A N 1
ATOM 1767 C CA . GLU A 1 226 ? -12.792 -1.994 23.496 1.00 94.38 226 GLU A CA 1
ATOM 1768 C C . GLU A 1 226 ? -12.699 -3.433 22.975 1.00 94.38 226 GLU A C 1
ATOM 1770 O O . GLU A 1 226 ? -13.551 -3.893 22.210 1.00 94.38 226 GLU A O 1
ATOM 1775 N N . GLY A 1 227 ? -11.623 -4.121 23.369 1.00 92.81 227 GLY A N 1
ATOM 1776 C CA . GLY A 1 227 ? -11.257 -5.447 22.866 1.00 92.81 227 GLY A CA 1
ATOM 1777 C C . GLY A 1 227 ? -10.692 -5.465 21.441 1.00 92.81 227 GLY A C 1
ATOM 1778 O O . GLY A 1 227 ? -10.270 -6.523 20.982 1.00 92.81 227 GLY A O 1
ATOM 1779 N N . LYS A 1 228 ? -10.652 -4.322 20.740 1.00 95.62 228 LYS A N 1
ATOM 1780 C CA . LYS A 1 228 ? -10.202 -4.236 19.345 1.00 95.62 228 LYS A CA 1
ATOM 1781 C C . LYS A 1 228 ? -8.733 -3.863 19.234 1.00 95.62 228 LYS A C 1
ATOM 1783 O O . LYS A 1 228 ? -8.183 -3.196 20.113 1.00 95.62 228 LYS A O 1
ATOM 1788 N N . ARG A 1 229 ? -8.100 -4.275 18.136 1.00 94.50 229 ARG A N 1
ATOM 1789 C CA . ARG A 1 229 ? -6.674 -4.035 17.880 1.00 94.50 229 ARG A CA 1
ATOM 1790 C C . ARG A 1 229 ? -6.445 -3.500 16.474 1.00 94.50 229 ARG A C 1
ATOM 1792 O O . ARG A 1 229 ? -7.090 -3.936 15.527 1.00 94.50 229 ARG A O 1
ATOM 1799 N N . MET A 1 230 ? -5.506 -2.575 16.333 1.00 92.12 230 MET A N 1
ATOM 1800 C CA . MET A 1 230 ? -4.978 -2.117 15.054 1.00 92.12 230 MET A CA 1
ATOM 1801 C C . MET A 1 230 ? -3.574 -2.689 14.894 1.00 92.12 230 MET A C 1
ATOM 1803 O O . MET A 1 230 ? -2.724 -2.476 15.755 1.00 92.12 230 MET A O 1
ATOM 1807 N N . VAL A 1 231 ? -3.328 -3.408 13.807 1.00 91.12 231 VAL A N 1
ATOM 1808 C CA . VAL A 1 231 ? -2.028 -3.989 13.473 1.00 91.12 231 VAL A CA 1
ATOM 1809 C C . VAL A 1 231 ? -1.431 -3.202 12.313 1.00 91.12 231 VAL A C 1
ATOM 1811 O O . VAL A 1 231 ? -2.041 -3.132 11.245 1.00 91.12 231 VAL A O 1
ATOM 1814 N N . ILE A 1 232 ? -0.250 -2.613 12.519 1.00 86.62 232 ILE A N 1
ATOM 1815 C CA . ILE A 1 232 ? 0.475 -1.847 11.493 1.00 86.62 232 ILE A CA 1
ATOM 1816 C C . ILE A 1 232 ? 1.789 -2.523 11.103 1.00 86.62 232 ILE A C 1
ATOM 1818 O O . ILE A 1 232 ? 2.452 -3.116 11.952 1.00 86.62 232 ILE A O 1
ATOM 1822 N N . GLY A 1 233 ? 2.167 -2.437 9.825 1.00 80.25 233 GLY A N 1
ATOM 1823 C CA . GLY A 1 233 ? 3.381 -3.066 9.275 1.00 80.25 233 GLY A CA 1
ATOM 1824 C C . GLY A 1 233 ? 4.517 -2.104 8.923 1.00 80.25 233 GLY A C 1
ATOM 1825 O O . GLY A 1 233 ? 5.663 -2.522 8.731 1.00 80.25 233 GLY A O 1
ATOM 1826 N N . HIS A 1 234 ? 4.205 -0.815 8.805 1.00 75.00 234 HIS A N 1
ATOM 1827 C CA . HIS A 1 234 ? 5.133 0.229 8.388 1.00 75.00 234 HIS A CA 1
ATOM 1828 C C . HIS A 1 234 ? 5.482 1.154 9.551 1.00 75.00 234 HIS A C 1
ATOM 1830 O O . HIS A 1 234 ? 5.180 2.351 9.545 1.00 75.00 234 HIS A O 1
ATOM 1836 N N . ASN A 1 235 ? 6.130 0.573 10.561 1.00 70.75 235 ASN A N 1
ATOM 1837 C CA . ASN A 1 235 ? 6.731 1.320 11.655 1.00 70.75 235 ASN A CA 1
ATOM 1838 C C . ASN A 1 235 ? 8.167 0.852 11.903 1.00 70.75 235 ASN A C 1
ATOM 1840 O O . ASN A 1 235 ? 8.474 -0.326 11.742 1.00 70.75 235 ASN A O 1
ATOM 1844 N N . THR A 1 236 ? 9.042 1.776 12.287 1.00 66.19 236 THR A N 1
ATOM 1845 C CA . THR A 1 236 ? 10.434 1.462 12.604 1.00 66.19 236 THR A CA 1
ATOM 1846 C C . THR A 1 236 ? 10.471 0.777 13.962 1.00 66.19 236 THR A C 1
ATOM 1848 O O . THR A 1 236 ? 10.251 1.419 14.990 1.00 66.19 236 THR A O 1
ATOM 1851 N N . ILE A 1 237 ? 10.729 -0.532 13.981 1.00 64.69 237 ILE A N 1
ATOM 1852 C CA . ILE A 1 237 ? 10.855 -1.288 15.228 1.00 64.69 237 ILE A CA 1
ATOM 1853 C C . ILE A 1 237 ? 12.238 -1.918 15.293 1.00 64.69 237 ILE A C 1
ATOM 1855 O O . ILE A 1 237 ? 12.480 -3.008 14.779 1.00 64.69 237 ILE A O 1
ATOM 1859 N N . LEU A 1 238 ? 13.135 -1.234 16.002 1.00 61.12 238 LEU A N 1
ATOM 1860 C CA . LEU A 1 238 ? 14.534 -1.640 16.160 1.00 61.12 238 LEU A CA 1
ATOM 1861 C C . LEU A 1 238 ? 14.695 -2.992 16.875 1.00 61.12 238 LEU A C 1
ATOM 1863 O O . LEU A 1 238 ? 15.704 -3.667 16.709 1.00 61.12 238 LEU A O 1
ATOM 1867 N N . SER A 1 239 ? 13.700 -3.416 17.662 1.00 65.00 239 SER A N 1
ATOM 1868 C CA . SER A 1 239 ? 13.780 -4.636 18.477 1.00 65.00 239 SER A CA 1
ATOM 1869 C C . SER A 1 239 ? 13.666 -5.939 17.681 1.00 65.00 239 SER A C 1
ATOM 1871 O O . SER A 1 239 ? 13.808 -7.023 18.251 1.00 65.00 239 SER A O 1
ATOM 1873 N N . GLY A 1 240 ? 13.337 -5.872 16.389 1.00 69.12 240 GLY A N 1
ATOM 1874 C CA . GLY A 1 240 ? 13.118 -7.067 15.584 1.00 69.12 240 GLY A CA 1
ATOM 1875 C C . GLY A 1 240 ? 11.749 -7.735 15.805 1.00 69.12 240 GLY A C 1
ATOM 1876 O O . GLY A 1 240 ? 11.369 -8.596 15.009 1.00 69.12 240 GLY A O 1
ATOM 1877 N N . ARG A 1 241 ? 11.000 -7.352 16.849 1.00 76.94 241 ARG A N 1
ATOM 1878 C CA . ARG A 1 241 ? 9.790 -8.039 17.340 1.00 76.94 241 ARG A CA 1
ATOM 1879 C C . ARG A 1 241 ? 8.553 -7.139 17.273 1.00 76.94 241 ARG A C 1
ATOM 1881 O O . ARG A 1 241 ? 8.707 -5.929 17.395 1.00 76.94 241 ARG A O 1
ATOM 1888 N N . PRO A 1 242 ? 7.333 -7.696 17.155 1.00 81.75 242 PRO A N 1
ATOM 1889 C CA . PRO A 1 242 ? 6.111 -6.920 17.336 1.00 81.75 242 PRO A CA 1
ATOM 1890 C C . PRO A 1 242 ? 6.092 -6.199 18.688 1.00 81.75 242 PRO A C 1
ATOM 1892 O O . PRO A 1 242 ? 6.487 -6.774 19.705 1.00 81.75 242 PRO A O 1
ATOM 1895 N N . VAL A 1 243 ? 5.608 -4.959 18.704 1.00 83.00 243 VAL A N 1
ATOM 1896 C CA . VAL A 1 243 ? 5.459 -4.155 19.921 1.00 83.00 243 VAL A CA 1
ATOM 1897 C C . VAL A 1 243 ? 3.995 -3.798 20.116 1.00 83.00 243 VAL A C 1
ATOM 1899 O O . VAL A 1 243 ? 3.363 -3.224 19.232 1.00 83.00 243 VAL A O 1
ATOM 1902 N N . ALA A 1 244 ? 3.464 -4.133 21.288 1.00 86.75 244 ALA A N 1
ATOM 1903 C CA . ALA A 1 244 ? 2.139 -3.714 21.711 1.00 86.75 244 ALA A CA 1
ATOM 1904 C C . ALA A 1 244 ? 2.226 -2.355 22.423 1.00 86.75 244 ALA A C 1
ATOM 1906 O O . ALA A 1 244 ? 2.984 -2.195 23.378 1.00 86.75 244 ALA A O 1
ATOM 1907 N N . ALA A 1 245 ? 1.429 -1.395 21.971 1.00 85.06 245 ALA A N 1
ATOM 1908 C CA . ALA A 1 245 ? 1.267 -0.070 22.553 1.00 85.06 245 ALA A CA 1
ATOM 1909 C C . ALA A 1 245 ? -0.214 0.186 22.874 1.00 85.06 245 ALA A C 1
ATOM 1911 O O . ALA A 1 245 ? -1.093 -0.603 22.513 1.00 85.06 245 ALA A O 1
ATOM 1912 N N . CYS A 1 246 ? -0.497 1.283 23.580 1.00 87.12 246 CYS A N 1
ATOM 1913 C CA . CYS A 1 246 ? -1.865 1.718 23.871 1.00 87.12 246 CYS A CA 1
ATOM 1914 C C . CYS A 1 246 ? -2.708 0.631 24.547 1.00 87.12 246 CYS A C 1
ATOM 1916 O O . CYS A 1 246 ? -3.811 0.332 24.101 1.00 87.12 246 CYS A O 1
ATOM 1918 N N . GLN A 1 247 ? -2.159 -0.005 25.588 1.00 89.81 247 GLN A N 1
ATOM 1919 C CA . GLN A 1 247 ? -2.813 -1.110 26.308 1.00 89.81 247 GLN A CA 1
ATOM 1920 C C . GLN A 1 247 ? -3.170 -2.305 25.397 1.00 89.81 247 GLN A C 1
ATOM 1922 O O . GLN A 1 247 ? -4.133 -3.022 25.641 1.00 89.81 247 GLN A O 1
ATOM 1927 N N . GLY A 1 248 ? -2.392 -2.523 24.332 1.00 89.50 248 GLY A N 1
ATOM 1928 C CA . GLY A 1 248 ? -2.605 -3.611 23.376 1.00 89.50 248 GLY A CA 1
ATOM 1929 C C . GLY A 1 248 ? -3.569 -3.280 22.235 1.00 89.50 248 GLY A C 1
ATOM 1930 O O . GLY A 1 248 ? -3.775 -4.129 21.369 1.00 89.50 248 GLY A O 1
ATOM 1931 N N . HIS A 1 249 ? -4.121 -2.063 22.188 1.00 90.38 249 HIS A N 1
ATOM 1932 C CA . HIS A 1 249 ? -4.946 -1.605 21.067 1.00 90.38 249 HIS A CA 1
ATOM 1933 C C . HIS A 1 249 ? -4.139 -1.339 19.795 1.00 90.38 249 HIS A C 1
ATOM 1935 O O . HIS A 1 249 ? -4.704 -1.375 18.707 1.00 90.38 249 HIS A O 1
ATOM 1941 N N . LEU A 1 250 ? -2.835 -1.088 19.906 1.00 89.12 250 LEU A N 1
ATOM 1942 C CA . LEU A 1 250 ? -1.946 -0.929 18.761 1.00 89.12 250 LEU A CA 1
ATOM 1943 C C . LEU A 1 250 ? -0.879 -2.019 18.802 1.00 89.12 250 LEU A C 1
ATOM 1945 O O . LEU A 1 250 ? -0.116 -2.103 19.759 1.00 89.12 250 LEU A O 1
ATOM 1949 N N . ILE A 1 251 ? -0.804 -2.832 17.755 1.00 89.25 251 ILE A N 1
ATOM 1950 C CA . ILE A 1 251 ? 0.291 -3.770 17.527 1.00 89.25 251 ILE A CA 1
ATOM 1951 C C . ILE A 1 251 ? 1.093 -3.234 16.357 1.00 89.25 251 ILE A C 1
ATOM 1953 O O . ILE A 1 251 ? 0.620 -3.145 15.227 1.00 89.25 251 ILE A O 1
ATOM 1957 N N . MET A 1 252 ? 2.331 -2.874 16.634 1.00 85.50 252 MET A N 1
ATOM 1958 C CA . MET A 1 252 ? 3.250 -2.400 15.622 1.00 85.50 252 MET A CA 1
ATOM 1959 C C . MET A 1 252 ? 4.143 -3.558 15.243 1.00 85.50 252 MET A C 1
ATOM 1961 O O . MET A 1 252 ? 4.708 -4.242 16.096 1.00 85.50 252 MET A O 1
ATOM 1965 N N . THR A 1 253 ? 4.261 -3.775 13.949 1.00 82.88 253 THR A N 1
ATOM 1966 C CA . THR A 1 253 ? 5.171 -4.738 13.357 1.00 82.88 253 THR A CA 1
ATOM 1967 C C . THR A 1 253 ? 6.032 -4.012 12.342 1.00 82.88 253 THR A C 1
ATOM 1969 O O . THR A 1 253 ? 5.667 -2.954 11.826 1.00 82.88 253 THR A O 1
ATOM 1972 N N . ASP A 1 254 ? 7.194 -4.582 12.086 1.00 71.19 254 ASP A N 1
ATOM 1973 C CA . ASP A 1 254 ? 8.101 -4.096 11.067 1.00 71.19 254 ASP A CA 1
ATOM 1974 C C . ASP A 1 254 ? 8.259 -5.223 10.060 1.00 71.19 254 ASP A C 1
ATOM 1976 O O . ASP A 1 254 ? 8.887 -6.250 10.335 1.00 71.19 254 ASP A O 1
ATOM 1980 N N . THR A 1 255 ? 7.553 -5.088 8.941 1.00 66.44 255 THR A N 1
ATOM 1981 C CA . THR A 1 255 ? 7.584 -6.108 7.894 1.00 66.44 255 THR A CA 1
ATOM 1982 C C . THR A 1 255 ? 8.940 -6.095 7.195 1.00 66.44 255 THR A C 1
ATOM 1984 O O . THR A 1 255 ? 9.605 -5.066 7.121 1.00 66.44 255 THR A O 1
ATOM 1987 N N . ILE A 1 256 ? 9.344 -7.222 6.607 1.00 62.03 256 ILE A N 1
ATOM 1988 C CA . ILE A 1 256 ? 10.575 -7.295 5.798 1.00 62.03 256 ILE A CA 1
ATOM 1989 C C . ILE A 1 256 ? 10.585 -6.218 4.702 1.00 62.03 256 ILE A C 1
ATOM 1991 O O . ILE A 1 256 ? 11.633 -5.652 4.400 1.00 62.03 256 ILE A O 1
ATOM 1995 N N . MET A 1 257 ? 9.414 -5.899 4.135 1.00 56.88 257 MET A N 1
ATOM 1996 C CA . MET A 1 257 ? 9.289 -4.818 3.158 1.00 56.88 257 MET A CA 1
ATOM 1997 C C . MET A 1 257 ? 9.678 -3.475 3.781 1.00 56.88 257 MET A C 1
ATOM 1999 O O . MET A 1 257 ? 10.511 -2.780 3.215 1.00 56.88 257 MET A O 1
ATOM 2003 N N . SER A 1 258 ? 9.162 -3.153 4.968 1.00 56.97 258 SER A N 1
ATOM 2004 C CA . SER A 1 258 ? 9.534 -1.956 5.732 1.00 56.97 258 SER A CA 1
ATOM 2005 C C . SER A 1 258 ? 11.027 -1.934 6.106 1.00 56.97 258 SER A C 1
ATOM 2007 O O . SER A 1 258 ? 11.695 -0.929 5.865 1.00 56.97 258 SER A O 1
ATOM 2009 N N . ARG A 1 259 ? 11.598 -3.049 6.588 1.00 55.94 259 ARG A N 1
ATOM 2010 C CA . ARG A 1 259 ? 13.030 -3.156 6.951 1.00 55.94 259 ARG A CA 1
ATOM 2011 C C . ARG A 1 259 ? 13.986 -2.989 5.791 1.00 55.94 259 ARG A C 1
ATOM 2013 O O . ARG A 1 259 ? 14.977 -2.277 5.921 1.00 55.94 259 ARG A O 1
ATOM 2020 N N . GLY A 1 260 ? 13.666 -3.593 4.647 1.00 53.41 260 GLY A N 1
ATOM 2021 C CA . GLY A 1 260 ? 14.452 -3.424 3.428 1.00 53.41 260 GLY A CA 1
ATOM 2022 C C . GLY A 1 260 ? 14.564 -1.953 3.010 1.00 53.41 260 GLY A C 1
ATOM 2023 O O . GLY A 1 260 ? 15.513 -1.587 2.313 1.00 53.41 260 GLY A O 1
ATOM 2024 N N . PHE A 1 261 ? 13.639 -1.098 3.466 1.00 51.09 261 PHE A N 1
ATOM 2025 C CA . PHE A 1 261 ? 13.715 0.350 3.294 1.00 51.09 261 PHE A CA 1
ATOM 2026 C C . PHE A 1 261 ? 14.482 1.076 4.408 1.00 51.09 261 PHE A C 1
ATOM 2028 O O . PHE A 1 261 ? 15.157 2.046 4.081 1.00 51.09 261 PHE A O 1
ATOM 2035 N N . TYR A 1 262 ? 14.439 0.620 5.666 1.00 48.28 262 TYR A N 1
ATOM 2036 C CA . TYR A 1 262 ? 15.136 1.265 6.796 1.00 48.28 262 TYR A CA 1
ATOM 2037 C C . TYR A 1 262 ? 16.629 0.942 6.916 1.00 48.28 262 TYR A C 1
ATOM 2039 O O . TYR A 1 262 ? 17.376 1.765 7.437 1.00 48.28 262 TYR A O 1
ATOM 2047 N N . GLU A 1 263 ? 17.111 -0.171 6.356 1.00 48.50 263 GLU A N 1
ATOM 2048 C CA . GLU A 1 263 ? 18.562 -0.408 6.192 1.00 48.50 263 GLU A CA 1
ATOM 2049 C C . GLU A 1 263 ? 19.282 0.716 5.412 1.00 48.50 263 GLU A C 1
ATOM 2051 O O . GLU A 1 263 ? 20.506 0.728 5.334 1.00 48.50 263 GLU A O 1
ATOM 2056 N N . ALA A 1 264 ? 18.537 1.662 4.827 1.00 44.75 264 ALA A N 1
ATOM 2057 C CA . ALA A 1 264 ? 19.051 2.853 4.165 1.00 44.75 264 ALA A CA 1
ATOM 2058 C C . ALA A 1 264 ? 19.686 3.903 5.100 1.00 44.75 264 ALA A C 1
ATOM 2060 O O . ALA A 1 264 ? 20.378 4.768 4.580 1.00 44.75 264 ALA A O 1
ATOM 2061 N N . ASP A 1 265 ? 19.500 3.833 6.424 1.00 42.59 265 ASP A N 1
ATOM 2062 C CA . ASP A 1 265 ? 20.130 4.775 7.376 1.00 42.59 265 ASP A CA 1
ATOM 2063 C C . ASP A 1 265 ? 21.330 4.161 8.126 1.00 42.59 265 ASP A C 1
ATOM 2065 O O . ASP A 1 265 ? 21.930 4.787 9.001 1.00 42.59 265 ASP A O 1
ATOM 2069 N N . ILE A 1 266 ? 21.701 2.922 7.791 1.00 44.28 266 ILE A N 1
ATOM 2070 C CA . ILE A 1 266 ? 22.782 2.195 8.456 1.00 44.28 266 ILE A CA 1
ATOM 2071 C C . ILE A 1 266 ? 24.038 2.336 7.607 1.00 44.28 266 ILE A C 1
ATOM 2073 O O . ILE A 1 266 ? 24.215 1.657 6.596 1.00 44.28 266 ILE A O 1
ATOM 2077 N N . THR A 1 267 ? 24.917 3.250 8.011 1.00 48.62 267 THR A N 1
ATOM 2078 C CA . THR A 1 267 ? 26.237 3.412 7.396 1.00 48.62 267 THR A CA 1
ATOM 2079 C C . THR A 1 267 ? 26.970 2.063 7.403 1.00 48.62 267 THR A C 1
ATOM 2081 O O . THR A 1 267 ? 27.044 1.433 8.468 1.00 48.62 267 THR A O 1
ATOM 2084 N N . PRO A 1 268 ? 27.512 1.603 6.255 1.00 46.88 268 PRO A N 1
ATOM 2085 C CA . PRO A 1 268 ? 28.340 0.403 6.201 1.00 46.88 268 PRO A CA 1
ATOM 2086 C C . PRO A 1 268 ? 29.432 0.447 7.276 1.00 46.88 268 PRO A C 1
ATOM 2088 O O . PRO A 1 268 ? 30.155 1.438 7.380 1.00 46.88 268 PRO A O 1
ATOM 2091 N N . GLY A 1 269 ? 29.529 -0.605 8.093 1.00 54.72 269 GLY A N 1
ATOM 2092 C CA . GLY A 1 269 ? 30.471 -0.680 9.216 1.00 54.72 269 GLY A CA 1
ATOM 2093 C C . GLY A 1 269 ? 29.956 -0.137 10.554 1.00 54.72 269 GLY A C 1
ATOM 2094 O O . GLY A 1 269 ? 30.718 -0.110 11.518 1.00 54.72 269 GLY A O 1
ATOM 2095 N N . SER A 1 270 ? 28.690 0.277 10.656 1.00 57.59 270 SER A N 1
ATOM 2096 C CA . SER A 1 270 ? 28.094 0.546 11.969 1.00 57.59 270 SER A CA 1
ATOM 2097 C C . SER A 1 270 ? 27.880 -0.755 12.755 1.00 57.59 270 SER A C 1
ATOM 2099 O O . SER A 1 270 ? 27.557 -1.800 12.187 1.00 57.59 270 SER A O 1
ATOM 2101 N N . GLU A 1 271 ? 27.995 -0.682 14.083 1.00 55.34 271 GLU A N 1
ATOM 2102 C CA . GLU A 1 271 ? 27.803 -1.813 15.012 1.00 55.34 271 GLU A CA 1
ATOM 2103 C C . GLU A 1 271 ? 26.400 -2.459 14.923 1.00 55.34 271 GLU A C 1
ATOM 2105 O O . GLU A 1 271 ? 26.144 -3.514 15.504 1.00 55.34 271 GLU A O 1
ATOM 2110 N N . HIS A 1 272 ? 25.480 -1.843 14.175 1.00 52.41 272 HIS A N 1
ATOM 2111 C CA . HIS A 1 272 ? 24.113 -2.305 13.956 1.00 52.41 272 HIS A CA 1
ATOM 2112 C C . HIS A 1 272 ? 23.926 -3.153 12.686 1.00 52.41 272 HIS A C 1
ATOM 2114 O O . HIS A 1 272 ? 22.851 -3.725 12.515 1.00 52.41 272 HIS A O 1
ATOM 2120 N N . GLN A 1 273 ? 24.937 -3.281 11.818 1.00 51.62 273 GLN A N 1
ATOM 2121 C CA . GLN A 1 273 ? 24.824 -4.028 10.556 1.00 51.62 273 GLN A CA 1
ATOM 2122 C C . GLN A 1 273 ? 24.722 -5.554 10.771 1.00 51.62 273 GLN A C 1
ATOM 2124 O O . GLN A 1 273 ? 23.807 -6.203 10.262 1.00 51.62 273 GLN A O 1
ATOM 2129 N N . ASP A 1 274 ? 25.601 -6.118 11.603 1.00 49.53 274 ASP A N 1
ATOM 2130 C CA . ASP A 1 274 ? 25.698 -7.562 11.878 1.00 49.53 274 ASP A CA 1
ATOM 2131 C C . ASP A 1 274 ? 24.423 -8.197 12.480 1.00 49.53 274 ASP A C 1
ATOM 2133 O O . ASP A 1 274 ? 24.041 -9.302 12.074 1.00 49.53 274 ASP A O 1
ATOM 2137 N N . PRO A 1 275 ? 23.734 -7.564 13.455 1.00 54.75 275 PRO A N 1
ATOM 2138 C CA . PRO A 1 275 ? 22.477 -8.087 13.982 1.00 54.75 275 PRO A CA 1
ATOM 2139 C C . PRO A 1 275 ? 21.357 -8.125 12.938 1.00 54.75 275 PRO A C 1
ATOM 2141 O O . PRO A 1 275 ? 20.508 -9.011 13.000 1.00 54.75 275 PRO A O 1
ATOM 2144 N N . ILE A 1 276 ? 21.336 -7.182 11.994 1.00 49.47 276 ILE A N 1
ATOM 2145 C CA . ILE A 1 276 ? 20.242 -7.013 11.030 1.00 49.47 276 ILE A CA 1
ATOM 2146 C C . ILE A 1 276 ? 20.371 -8.003 9.874 1.00 49.47 276 ILE A C 1
ATOM 2148 O O . ILE A 1 276 ? 19.387 -8.671 9.556 1.00 49.47 276 ILE A O 1
ATOM 2152 N N . GLU A 1 277 ? 21.581 -8.203 9.342 1.00 46.50 277 GLU A N 1
ATOM 2153 C CA . GLU A 1 277 ? 21.845 -9.252 8.347 1.00 46.50 277 GLU A CA 1
ATOM 2154 C C . GLU A 1 277 ? 21.501 -10.648 8.904 1.00 46.50 277 GLU A C 1
ATOM 2156 O O . GLU A 1 277 ? 20.879 -11.460 8.221 1.00 46.50 277 GLU A O 1
ATOM 2161 N N . LYS A 1 278 ? 21.789 -10.902 10.191 1.00 49.69 278 LYS A N 1
ATOM 2162 C CA . LYS A 1 278 ? 21.402 -12.147 10.888 1.00 49.69 278 LYS A CA 1
ATOM 2163 C C . LYS A 1 278 ? 19.901 -12.262 11.181 1.00 49.69 278 LYS A C 1
ATOM 2165 O O . LYS A 1 278 ? 19.412 -13.368 11.397 1.00 49.69 278 LYS A O 1
ATOM 2170 N N . MET A 1 279 ? 19.163 -11.151 11.206 1.00 46.59 279 MET A N 1
ATOM 2171 C CA . MET A 1 279 ? 17.705 -11.131 11.383 1.00 46.59 279 MET A CA 1
ATOM 2172 C C . MET A 1 279 ? 16.934 -11.301 10.062 1.00 46.59 279 MET A C 1
ATOM 2174 O O . MET A 1 279 ? 15.718 -11.498 10.104 1.00 46.59 279 MET A O 1
ATOM 2178 N N . PHE A 1 280 ? 17.611 -11.230 8.909 1.00 38.66 280 PHE A N 1
ATOM 2179 C CA . PHE A 1 280 ? 16.994 -11.219 7.577 1.00 38.66 280 PHE A CA 1
ATOM 2180 C C . PHE A 1 280 ? 16.709 -12.615 6.969 1.00 38.66 280 PHE A C 1
ATOM 2182 O O . PHE A 1 280 ? 16.109 -12.694 5.898 1.00 38.66 280 PHE A O 1
ATOM 2189 N N . ASP A 1 281 ? 17.046 -13.715 7.655 1.00 40.88 281 ASP A N 1
ATOM 2190 C CA . ASP A 1 281 ? 16.844 -15.110 7.204 1.00 40.88 281 ASP A CA 1
ATOM 2191 C C . ASP A 1 281 ? 15.925 -15.905 8.175 1.00 40.88 281 ASP A C 1
ATOM 2193 O O . ASP A 1 281 ? 15.972 -15.672 9.386 1.00 40.88 281 ASP A O 1
ATOM 2197 N N . PRO A 1 282 ? 15.136 -16.922 7.758 1.00 34.56 282 PRO A N 1
ATOM 2198 C CA . PRO A 1 282 ? 14.026 -16.981 6.811 1.00 34.56 282 PRO A CA 1
ATOM 2199 C C . PRO A 1 282 ? 12.695 -17.046 7.591 1.00 34.56 282 PRO A C 1
ATOM 2201 O O . PRO A 1 282 ? 12.144 -18.116 7.854 1.00 34.56 282 PRO A O 1
ATOM 2204 N N . ARG A 1 283 ? 12.147 -15.910 8.020 1.00 34.50 283 ARG A N 1
ATOM 2205 C CA . ARG A 1 283 ? 10.781 -15.869 8.571 1.00 34.50 283 ARG A CA 1
ATOM 2206 C C . ARG A 1 283 ? 10.004 -14.798 7.841 1.00 34.50 283 ARG A C 1
ATOM 2208 O O . ARG A 1 283 ? 9.840 -13.680 8.322 1.00 34.50 283 ARG A O 1
ATOM 2215 N N . LEU A 1 284 ? 9.566 -15.174 6.636 1.00 35.66 284 LEU A N 1
ATOM 2216 C CA . LEU A 1 284 ? 8.504 -14.495 5.901 1.00 35.66 284 LEU A CA 1
ATOM 2217 C C . LEU A 1 284 ? 7.402 -14.161 6.904 1.00 35.66 284 LEU A C 1
ATOM 2219 O O . LEU A 1 284 ? 6.752 -15.052 7.442 1.00 35.66 284 LEU A O 1
ATOM 2223 N N . SER A 1 285 ? 7.271 -12.878 7.227 1.00 34.03 285 SER A N 1
ATOM 2224 C CA . SER A 1 285 ? 6.305 -12.402 8.209 1.00 34.03 285 SER A CA 1
ATOM 2225 C C . SER A 1 285 ? 4.917 -12.424 7.573 1.00 34.03 285 SER A C 1
ATOM 2227 O O . SER A 1 285 ? 4.404 -11.398 7.141 1.00 34.03 285 SER A O 1
ATOM 2229 N N . ALA A 1 286 ? 4.345 -13.622 7.463 1.00 33.25 286 ALA A N 1
ATOM 2230 C CA . ALA A 1 286 ? 2.911 -13.823 7.397 1.00 33.25 286 ALA A CA 1
ATOM 2231 C C . ALA A 1 286 ? 2.404 -13.734 8.839 1.00 33.25 286 ALA A C 1
ATOM 2233 O O . ALA A 1 286 ? 2.829 -14.513 9.691 1.00 33.25 286 ALA A O 1
ATOM 2234 N N . LEU A 1 287 ? 1.559 -12.751 9.143 1.00 36.03 287 LEU A N 1
ATOM 2235 C CA . LEU A 1 287 ? 0.864 -12.731 10.424 1.00 36.03 287 LEU A CA 1
ATOM 2236 C C . LEU A 1 287 ? -0.291 -13.736 10.312 1.00 36.03 287 LEU A C 1
ATOM 2238 O O . LEU A 1 287 ? -1.380 -13.384 9.869 1.00 36.03 287 LEU A O 1
ATOM 2242 N N . GLU A 1 288 ? -0.025 -15.007 10.624 1.00 28.75 288 GLU A N 1
ATOM 2243 C CA . GLU A 1 288 ? -1.084 -16.008 10.781 1.00 28.75 288 GLU A CA 1
ATOM 2244 C C . GLU A 1 288 ? -1.947 -15.610 11.981 1.00 28.75 288 GLU A C 1
ATOM 2246 O O . GLU A 1 288 ? -1.471 -15.510 13.112 1.00 28.75 288 GLU A O 1
ATOM 2251 N N . THR A 1 289 ? -3.226 -15.354 11.726 1.00 32.56 289 THR A N 1
ATOM 2252 C CA . THR A 1 289 ? -4.238 -15.219 12.772 1.00 32.56 289 THR A CA 1
ATOM 2253 C C . THR A 1 289 ? -5.001 -16.531 12.823 1.00 32.56 289 THR A C 1
ATOM 2255 O O . THR A 1 289 ? -5.806 -16.828 11.947 1.00 32.56 289 THR A O 1
ATOM 2258 N N . PHE A 1 290 ? -4.707 -17.359 13.825 1.00 24.75 290 PHE A N 1
ATOM 2259 C CA . PHE A 1 290 ? -5.554 -18.505 14.129 1.00 24.75 290 PHE A CA 1
ATOM 2260 C C . PHE A 1 290 ? -6.728 -18.020 14.976 1.00 24.75 290 PHE A C 1
ATOM 2262 O O . PHE A 1 290 ? -6.541 -17.525 16.089 1.00 24.75 290 PHE A O 1
ATOM 2269 N N . ASP A 1 291 ? -7.932 -18.158 14.422 1.00 26.66 291 ASP A N 1
ATOM 2270 C CA . ASP A 1 291 ? -9.198 -17.949 15.116 1.00 26.66 291 ASP A CA 1
ATOM 2271 C C . ASP A 1 291 ? -9.278 -18.874 16.332 1.00 26.66 291 ASP A C 1
ATOM 2273 O O . ASP A 1 291 ? -9.569 -20.061 16.216 1.00 26.66 291 ASP A O 1
ATOM 2277 N N . ASN A 1 292 ? -8.998 -18.318 17.508 1.00 22.67 292 ASN A N 1
ATOM 2278 C CA . ASN A 1 292 ? -9.626 -18.687 18.767 1.00 22.67 292 ASN A CA 1
ATOM 2279 C C . ASN A 1 292 ? -9.494 -17.499 19.721 1.00 22.67 292 ASN A C 1
ATOM 2281 O O . ASN A 1 292 ? -8.404 -16.970 19.952 1.00 22.67 292 ASN A O 1
ATOM 2285 N N . VAL A 1 293 ? -10.634 -17.071 20.260 1.00 26.84 293 VAL A N 1
ATOM 2286 C CA . VAL A 1 293 ? -10.768 -16.017 21.268 1.00 26.84 293 VAL A CA 1
ATOM 2287 C C . VAL A 1 293 ? -9.826 -16.340 22.436 1.00 26.84 293 VAL A C 1
ATOM 2289 O O . VAL A 1 293 ? -10.109 -17.224 23.239 1.00 26.84 293 VAL A O 1
ATOM 2292 N N . GLY A 1 294 ? -8.669 -15.671 22.481 1.00 26.61 294 GLY A N 1
ATOM 2293 C CA . GLY A 1 294 ? -7.609 -15.910 23.471 1.00 26.61 294 GLY A CA 1
ATOM 2294 C C . GLY A 1 294 ? -6.205 -16.210 22.922 1.00 26.61 294 GLY A C 1
ATOM 2295 O O . GLY A 1 294 ? -5.285 -16.342 23.723 1.00 26.61 294 GLY A O 1
ATOM 2296 N N . ALA A 1 295 ? -5.990 -16.287 21.604 1.00 23.97 295 ALA A N 1
ATOM 2297 C CA . ALA A 1 295 ? -4.650 -16.496 21.051 1.00 23.97 295 ALA A CA 1
ATOM 2298 C C . ALA A 1 295 ? -3.796 -15.214 21.127 1.00 23.97 295 ALA A C 1
ATOM 2300 O O . ALA A 1 295 ? -3.945 -14.273 20.345 1.00 23.97 295 ALA A O 1
ATOM 2301 N N . GLU A 1 296 ? -2.889 -15.177 22.101 1.00 25.62 296 GLU A N 1
ATOM 2302 C CA . GLU A 1 296 ? -1.742 -14.278 22.100 1.00 25.62 296 GLU A CA 1
ATOM 2303 C C . GLU A 1 296 ? -0.955 -14.442 20.778 1.00 25.62 296 GLU A C 1
ATOM 2305 O O . GLU A 1 296 ? -0.779 -15.558 20.287 1.00 25.62 296 GLU A O 1
ATOM 2310 N N . VAL A 1 297 ? -0.482 -13.335 20.193 1.00 29.64 297 VAL A N 1
ATOM 2311 C CA . VAL A 1 297 ? 0.293 -13.323 18.938 1.00 29.64 297 VAL A CA 1
ATOM 2312 C C . VAL A 1 297 ? 1.663 -13.971 19.182 1.00 29.64 297 VAL A C 1
ATOM 2314 O O . VAL A 1 297 ? 2.656 -13.287 19.427 1.00 29.64 297 VAL A O 1
ATOM 2317 N N . TRP A 1 298 ? 1.721 -15.303 19.135 1.00 27.56 298 TRP A N 1
ATOM 2318 C CA . TRP A 1 298 ? 2.954 -16.080 19.215 1.00 27.56 298 TRP A CA 1
ATOM 2319 C C . TRP A 1 298 ? 3.141 -16.927 17.966 1.00 27.56 298 TRP A C 1
ATOM 2321 O O . TRP A 1 298 ? 2.320 -17.767 17.620 1.00 27.56 298 TRP A O 1
ATOM 2331 N N . SER A 1 299 ? 4.323 -16.764 17.382 1.00 28.31 299 SER A N 1
ATOM 2332 C CA . SER A 1 299 ? 4.946 -17.635 16.387 1.00 28.31 299 SER A CA 1
ATOM 2333 C C . SER A 1 299 ? 4.290 -17.697 15.005 1.00 28.31 299 SER A C 1
ATOM 2335 O O . SER A 1 299 ? 3.237 -18.283 14.804 1.00 28.31 299 SER A O 1
ATOM 2337 N N . VAL A 1 300 ? 5.033 -17.196 14.018 1.00 30.27 300 VAL A N 1
ATOM 2338 C CA . VAL A 1 300 ? 5.030 -17.768 12.669 1.00 30.27 300 VAL A CA 1
ATOM 2339 C C . VAL A 1 300 ? 5.660 -19.153 12.806 1.00 30.27 300 VAL A C 1
ATOM 2341 O O . VAL A 1 300 ? 6.854 -19.245 13.122 1.00 30.27 300 VAL A O 1
ATOM 2344 N N . GLN A 1 301 ? 4.882 -20.225 12.650 1.00 25.70 301 GLN A N 1
ATOM 2345 C CA . GLN A 1 301 ? 5.471 -21.557 12.553 1.00 25.70 301 GLN A CA 1
ATOM 2346 C C . GLN A 1 301 ? 6.016 -21.761 11.135 1.00 25.70 301 GLN A C 1
ATOM 2348 O O . GLN A 1 301 ? 5.307 -21.511 10.162 1.00 25.70 301 GLN A O 1
ATOM 2353 N N . PRO A 1 302 ? 7.266 -22.222 10.971 1.00 29.25 302 PRO A N 1
ATOM 2354 C CA . PRO A 1 302 ? 7.693 -22.744 9.686 1.00 29.25 302 PRO A CA 1
ATOM 2355 C C . PRO A 1 302 ? 6.880 -24.005 9.370 1.00 29.25 302 PRO A C 1
ATOM 2357 O O . PRO A 1 302 ? 6.691 -24.870 10.229 1.00 29.25 302 PRO A O 1
ATOM 2360 N N . VAL A 1 303 ? 6.429 -24.128 8.121 1.00 31.98 303 VAL A N 1
ATOM 2361 C CA . VAL A 1 303 ? 5.886 -25.385 7.599 1.00 31.98 303 VAL A CA 1
ATOM 2362 C C . VAL A 1 303 ? 7.008 -26.425 7.650 1.00 31.98 303 VAL A C 1
ATOM 2364 O O . VAL A 1 303 ? 7.903 -26.434 6.809 1.00 31.98 303 VAL A O 1
ATOM 2367 N N . GLY A 1 304 ? 6.966 -27.274 8.679 1.00 37.41 304 GLY A N 1
ATOM 2368 C CA . GLY A 1 304 ? 7.908 -28.366 8.915 1.00 37.41 304 GLY A CA 1
ATOM 2369 C C . GLY A 1 304 ? 9.039 -28.027 9.894 1.00 37.41 304 GLY A C 1
ATOM 2370 O O . GLY A 1 304 ? 10.059 -27.468 9.509 1.00 37.41 304 GLY A O 1
ATOM 2371 N N . GLY A 1 305 ? 8.906 -28.476 11.148 1.00 36.25 305 GLY A N 1
ATOM 2372 C CA . GLY A 1 305 ? 10.047 -28.699 12.048 1.00 36.25 305 GLY A CA 1
ATOM 2373 C C . GLY A 1 305 ? 9.997 -27.973 13.396 1.00 36.25 305 GLY A C 1
ATOM 2374 O O . GLY A 1 305 ? 10.347 -26.805 13.486 1.00 36.25 305 GLY A O 1
ATOM 2375 N N . ARG A 1 306 ? 9.668 -28.743 14.447 1.00 35.16 306 ARG A N 1
ATOM 2376 C CA . ARG A 1 306 ? 9.825 -28.497 15.903 1.00 35.16 306 ARG A CA 1
ATOM 2377 C C . ARG A 1 306 ? 9.203 -27.219 16.501 1.00 35.16 306 ARG A C 1
ATOM 2379 O O . ARG A 1 306 ? 9.648 -26.103 16.265 1.00 35.16 306 ARG A O 1
ATOM 2386 N N . GLN A 1 307 ? 8.269 -27.432 17.436 1.00 34.09 307 GLN A N 1
ATOM 2387 C CA . GLN A 1 307 ? 7.830 -26.431 18.417 1.00 34.09 307 GLN A CA 1
ATOM 2388 C C . GLN A 1 307 ? 9.040 -25.848 19.163 1.00 34.09 307 GLN A C 1
ATOM 2390 O O . GLN A 1 307 ? 9.746 -26.571 19.865 1.00 34.09 307 GLN A O 1
ATOM 2395 N N . MET A 1 308 ? 9.247 -24.536 19.062 1.00 35.25 308 MET A N 1
ATOM 2396 C CA . MET A 1 308 ? 10.083 -23.795 20.007 1.00 35.25 308 MET A CA 1
ATOM 2397 C C . MET A 1 308 ? 9.174 -23.028 20.967 1.00 35.25 308 MET A C 1
ATOM 2399 O O . MET A 1 308 ? 8.416 -22.160 20.542 1.00 35.25 308 MET A O 1
ATOM 2403 N N . GLN A 1 309 ? 9.243 -23.353 22.260 1.00 33.19 309 GLN A N 1
ATOM 2404 C CA . GLN A 1 309 ? 8.586 -22.579 23.315 1.00 33.19 309 GLN A CA 1
ATOM 2405 C C . GLN A 1 309 ? 9.329 -21.245 23.496 1.00 33.19 309 GLN A C 1
ATOM 2407 O O . GLN A 1 309 ? 10.508 -21.223 23.849 1.00 33.19 309 GLN A O 1
ATOM 2412 N N . GLY A 1 310 ? 8.653 -20.128 23.217 1.00 36.31 310 GLY A N 1
ATOM 2413 C CA . GLY A 1 310 ? 9.172 -18.780 23.453 1.00 36.31 310 GLY A CA 1
ATOM 2414 C C . GLY A 1 310 ? 9.062 -18.377 24.927 1.00 36.31 310 GLY A C 1
ATOM 2415 O O . GLY A 1 310 ? 8.069 -18.669 25.585 1.00 36.31 310 GLY A O 1
ATOM 2416 N N . GLY A 1 311 ? 10.091 -17.709 25.456 1.00 33.78 311 GLY A N 1
ATOM 2417 C CA . GLY A 1 311 ? 10.095 -17.164 26.819 1.00 33.78 311 GLY A CA 1
ATOM 2418 C C . GLY A 1 311 ? 9.126 -15.988 27.011 1.00 33.78 311 GLY A C 1
ATOM 2419 O O . GLY A 1 311 ? 8.825 -15.259 26.066 1.00 33.78 311 GLY A O 1
ATOM 2420 N N . ARG A 1 312 ? 8.664 -15.798 28.256 1.00 29.62 312 ARG A N 1
ATOM 2421 C CA . ARG A 1 312 ? 7.656 -14.799 28.671 1.00 29.62 312 ARG A CA 1
ATOM 2422 C C . ARG A 1 312 ? 8.029 -13.362 28.274 1.00 29.62 312 ARG A C 1
ATOM 2424 O O . ARG A 1 312 ? 9.180 -12.949 28.422 1.00 29.62 312 ARG A O 1
ATOM 2431 N N . CYS A 1 313 ? 7.032 -12.577 27.860 1.00 29.89 313 CYS A N 1
ATOM 2432 C CA . CYS A 1 313 ? 7.146 -11.128 27.696 1.00 29.89 313 CYS A CA 1
ATOM 2433 C C . CYS A 1 313 ? 7.542 -10.460 29.024 1.00 29.89 313 CYS A C 1
ATOM 2435 O O . CYS A 1 313 ? 6.917 -10.696 30.058 1.00 29.89 313 CYS A O 1
ATOM 2437 N N . LYS A 1 314 ? 8.559 -9.590 28.998 1.00 31.50 314 LYS A N 1
ATOM 2438 C CA . LYS A 1 314 ? 8.809 -8.649 30.096 1.00 31.50 314 LYS A CA 1
ATOM 2439 C C . LYS A 1 314 ? 7.802 -7.507 29.980 1.00 31.50 314 LYS A C 1
ATOM 2441 O O . LYS A 1 314 ? 7.871 -6.726 29.036 1.00 31.50 314 LYS A O 1
ATOM 2446 N N . HIS A 1 315 ? 6.892 -7.401 30.944 1.00 31.34 315 HIS A N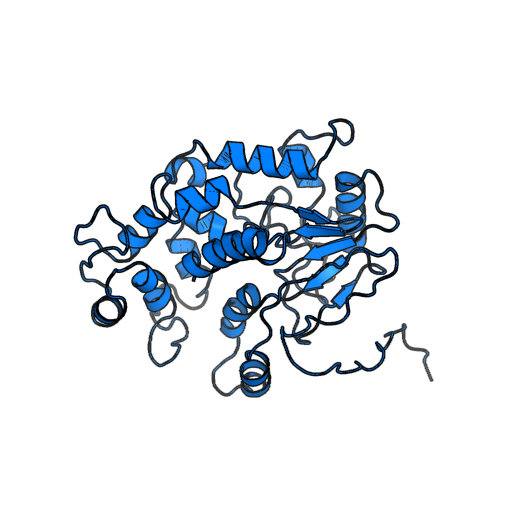 1
ATOM 2447 C CA . HIS A 1 315 ? 6.164 -6.160 31.185 1.00 31.34 315 HIS A CA 1
ATOM 2448 C C . HIS A 1 315 ? 7.170 -5.089 31.617 1.00 31.34 315 HIS A C 1
ATOM 2450 O O . HIS A 1 315 ? 7.791 -5.211 32.671 1.00 31.34 315 HIS A O 1
ATOM 2456 N N . LEU A 1 316 ? 7.341 -4.046 30.807 1.00 32.22 316 LEU A N 1
ATOM 2457 C CA . LEU A 1 316 ? 7.991 -2.816 31.247 1.00 32.22 316 LEU A CA 1
ATOM 2458 C C . LEU A 1 316 ? 6.936 -2.000 32.000 1.00 32.22 316 LEU A C 1
ATOM 2460 O O . LEU A 1 316 ? 6.193 -1.225 31.405 1.00 32.22 316 LEU A O 1
ATOM 2464 N N . GLY A 1 317 ? 6.796 -2.271 33.298 1.00 37.00 317 GLY A N 1
ATOM 2465 C CA . GLY A 1 317 ? 6.038 -1.402 34.196 1.00 37.00 317 GLY A CA 1
ATOM 2466 C C . GLY A 1 317 ? 6.806 -0.099 34.458 1.00 37.00 317 GLY A C 1
ATOM 2467 O O . GLY A 1 317 ? 8.034 -0.091 34.340 1.00 37.00 317 GLY A O 1
ATOM 2468 N N . PRO A 1 318 ? 6.117 1.001 34.810 1.00 36.72 318 PRO A N 1
ATOM 2469 C CA . PRO A 1 318 ? 6.782 2.225 35.242 1.00 36.72 318 PRO A CA 1
ATOM 2470 C C . PRO A 1 318 ? 7.624 1.920 36.486 1.00 36.72 318 PRO A C 1
ATOM 2472 O O . PRO A 1 318 ? 7.150 1.282 37.426 1.00 36.72 318 PRO A O 1
ATOM 2475 N N . GLY A 1 319 ? 8.896 2.317 36.441 1.00 35.91 319 GLY A N 1
ATOM 2476 C CA . GLY A 1 319 ? 9.892 1.994 37.454 1.00 35.91 319 GLY A CA 1
ATOM 2477 C C . GLY A 1 319 ? 9.450 2.398 38.856 1.00 35.91 319 GLY A C 1
ATOM 2478 O O . GLY A 1 319 ? 9.197 3.568 39.131 1.00 35.91 319 GLY A O 1
ATOM 2479 N N . SER A 1 320 ? 9.405 1.419 39.754 1.00 33.94 320 SER A N 1
ATOM 2480 C CA . SER A 1 320 ? 9.490 1.655 41.187 1.00 33.94 320 SER A CA 1
ATOM 2481 C C . SER A 1 320 ? 10.918 2.093 41.506 1.00 33.94 320 SER A C 1
ATOM 2483 O O . SER A 1 320 ? 11.860 1.317 41.338 1.00 33.94 320 SER A O 1
ATOM 2485 N N . SER A 1 321 ? 11.057 3.341 41.935 1.00 39.12 321 SER A N 1
ATOM 2486 C CA . SER A 1 321 ? 12.251 3.877 42.578 1.00 39.12 321 SER A CA 1
ATOM 2487 C C . SER A 1 321 ? 12.650 3.022 43.784 1.00 39.12 321 SER A C 1
ATOM 2489 O O . SER A 1 321 ? 11.828 2.812 44.680 1.00 39.12 321 SER A O 1
ATOM 2491 N N . ALA A 1 322 ? 13.907 2.590 43.807 1.00 41.31 322 ALA A N 1
ATOM 2492 C CA . ALA A 1 322 ? 14.664 2.284 45.014 1.00 41.31 322 ALA A CA 1
ATOM 2493 C C . ALA A 1 322 ? 15.957 3.101 44.956 1.00 41.31 322 ALA A C 1
ATOM 2495 O O . ALA A 1 322 ? 16.536 3.169 43.845 1.00 41.31 322 ALA A O 1
#

Secondary structure (DSSP, 8-state):
-HHHHHHHHHHHHHHHS----EEPPHHHHHHHTT-HHHHHHTT--S-TT---S-BSSSSBHHHHHHHTTBSSHHHHHH-TTS-EEBSSTT--EE-HHHHHHHHHSTTSHHHHHHHHHEESEEEETTEEEESS---HHHHHHTT--TTSS-HHHHHHHHHHHHHHS--HHHHHT-TTS---TT-TT-TTT--S-SSSS--S--TTSTT--HHHHHHHHHHHHSS--TT-EEEESBS--TTSS-EEEGGGTEEE-B-HHHHHHHGGGS-TT-TTHHHHHHHSSS----------TT--------SSS-PPPPPPP---PPP---

Sequence (322 aa):
MYHFLWALQDDAHRRTNGTVDLLVGNHELELLQGHLHDLATRRHKHDANDLQSYEVLGIPRRRKALCSYAKFPERCMANPKGKHNCADSAGGQQKAEECVRRAWDRQGAMGSKARERFKVAVQVGDSAFVHAGLLFKLWEKIEHTKDKGDAVAWLNAHFASLVSGTPMQELADSKDVILNAKDAHSPVWTRVGRGLDEQAPTVFSGGKDQCELVKEGLGFLFGKAEGKRMVIGHNTILSGRPVAACQGHLIMTDTIMSRGFYEADITPGSEHQDPIEKMFDPRLSALETFDNVGAEVWSVQPVGGRQMQGGRCKHLGPGSSA

InterPro domains:
  IPR029052 Metallo-dependent phosphatase-like [G3DSA:3.60.21.10] (1-270)
  IPR029052 Metallo-dependent phosphatase-like [SSF56300] (15-257)

pLDDT: mean 70.08, std 21.22, range [22.67, 96.69]